Protein AF-A0A9W3B4Y7-F1 (afdb_monomer_lite)

Secondary structure (DSSP, 8-state):
-HHHHHHHHHHHHHHHHHHHHHHHHHHHHHHHHHHHHHHHHHHHHHHHHHHHHHHHHHHHHHHHTT--GGGG-TTTTTTT--HHHHHHHHHHHHHHHHHHHHHHHHHHHHHHHHHHHHHHHHHHHHHHHHHHHHHHHHHHHHHHHHHHTT------------------------S-GGG--SSTTS-SPPS----S-PPPPP--

Structu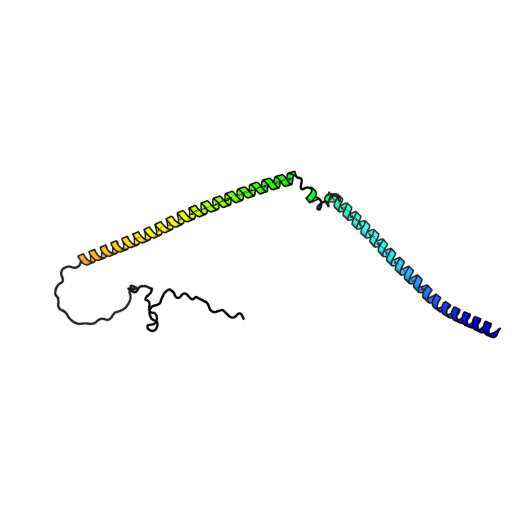re (mmCIF, N/CA/C/O backbone):
data_AF-A0A9W3B4Y7-F1
#
_entry.id   AF-A0A9W3B4Y7-F1
#
loop_
_atom_site.group_PDB
_atom_site.id
_atom_site.type_symbol
_atom_site.label_atom_id
_atom_site.label_alt_id
_atom_site.label_comp_id
_atom_site.label_asym_id
_atom_site.label_entity_id
_atom_site.label_seq_id
_atom_site.pdbx_PDB_ins_code
_atom_site.Cartn_x
_atom_site.Cartn_y
_atom_site.Cartn_z
_atom_site.occupancy
_atom_site.B_iso_or_equiv
_atom_site.auth_seq_id
_atom_site.auth_comp_id
_atom_site.auth_asym_id
_atom_site.auth_atom_id
_atom_site.pdbx_PDB_model_num
ATOM 1 N N . MET A 1 1 ? 63.779 -34.366 -68.026 1.00 65.31 1 MET A N 1
ATOM 2 C CA . MET A 1 1 ? 63.437 -32.922 -68.070 1.00 65.31 1 MET A CA 1
ATOM 3 C C . MET A 1 1 ? 62.082 -32.715 -68.739 1.00 65.31 1 MET A C 1
ATOM 5 O O . MET A 1 1 ? 61.210 -32.134 -68.114 1.00 65.31 1 MET A O 1
ATOM 9 N N . LEU A 1 2 ? 61.866 -33.265 -69.942 1.00 80.00 2 LEU A N 1
ATOM 10 C CA . LEU A 1 2 ? 60.556 -33.253 -70.611 1.00 80.00 2 LEU A CA 1
ATOM 11 C C . LEU A 1 2 ? 59.486 -34.064 -69.865 1.00 80.00 2 LEU A C 1
ATOM 13 O O . LEU A 1 2 ? 58.373 -33.580 -69.716 1.00 80.00 2 LEU A O 1
ATOM 17 N N . ASP A 1 3 ? 59.832 -35.236 -69.324 1.00 84.06 3 ASP A N 1
ATOM 18 C CA . ASP A 1 3 ? 58.855 -36.068 -68.602 1.00 84.06 3 ASP A CA 1
ATOM 19 C C . ASP A 1 3 ? 58.329 -35.381 -67.338 1.00 84.06 3 ASP A C 1
ATOM 21 O O . ASP A 1 3 ? 57.127 -35.381 -67.093 1.00 84.06 3 ASP A O 1
ATOM 25 N N . GLN A 1 4 ? 59.216 -34.710 -66.597 1.00 86.31 4 GLN A N 1
ATOM 26 C CA . GLN A 1 4 ? 58.863 -33.922 -65.415 1.00 86.31 4 GLN A CA 1
ATOM 27 C C . GLN A 1 4 ? 57.914 -32.771 -65.776 1.00 86.31 4 GLN A C 1
ATOM 29 O O . GLN A 1 4 ? 56.860 -32.628 -65.168 1.00 86.31 4 GLN A O 1
ATOM 34 N N . SER A 1 5 ? 58.234 -32.018 -66.833 1.00 87.25 5 SER A N 1
ATOM 35 C CA . SER A 1 5 ? 57.368 -30.945 -67.331 1.00 87.25 5 SER A CA 1
ATOM 36 C C . SER A 1 5 ? 56.019 -31.476 -67.832 1.00 87.25 5 SER A C 1
ATOM 38 O O . SER A 1 5 ? 54.984 -30.864 -67.590 1.00 87.25 5 SER A O 1
ATOM 40 N N . SER A 1 6 ? 55.999 -32.646 -68.476 1.00 89.19 6 SER A N 1
ATOM 41 C CA . SER A 1 6 ? 54.756 -33.273 -68.931 1.00 89.19 6 SER A CA 1
ATOM 42 C C . SER A 1 6 ? 53.880 -33.751 -67.769 1.00 89.19 6 SER A C 1
ATOM 44 O O . SER A 1 6 ? 52.658 -33.655 -67.848 1.00 89.19 6 SER A O 1
ATOM 46 N N . ALA A 1 7 ? 54.491 -34.234 -66.684 1.00 91.56 7 ALA A N 1
ATOM 47 C CA . ALA A 1 7 ? 53.786 -34.654 -65.481 1.00 91.56 7 ALA A CA 1
ATOM 48 C C . ALA A 1 7 ? 53.213 -33.449 -64.723 1.00 91.56 7 ALA A C 1
ATOM 50 O O . ALA A 1 7 ? 52.057 -33.485 -64.317 1.00 91.56 7 ALA A O 1
ATOM 51 N N . GLU A 1 8 ? 53.979 -32.362 -64.610 1.00 92.19 8 GLU A N 1
ATOM 52 C CA . GLU A 1 8 ? 53.521 -31.102 -64.011 1.00 92.19 8 GLU A CA 1
ATOM 53 C C . GLU A 1 8 ? 52.365 -30.485 -64.806 1.00 92.19 8 GLU A C 1
ATOM 55 O O . GLU A 1 8 ? 51.362 -30.079 -64.223 1.00 92.19 8 GLU A O 1
ATOM 60 N N . LEU A 1 9 ? 52.443 -30.483 -66.142 1.00 93.56 9 LEU A N 1
ATOM 61 C CA . LEU A 1 9 ? 51.344 -30.014 -66.990 1.00 93.56 9 LEU A CA 1
ATOM 62 C C . LEU A 1 9 ? 50.091 -30.882 -66.838 1.00 93.56 9 LEU A C 1
ATOM 64 O O . LEU A 1 9 ? 48.994 -30.339 -66.768 1.00 93.56 9 LEU A O 1
ATOM 68 N N . ARG A 1 10 ? 50.232 -32.210 -66.738 1.00 93.19 10 ARG A N 1
ATOM 69 C CA . ARG A 1 10 ? 49.095 -33.111 -66.477 1.00 93.19 10 ARG A CA 1
ATOM 70 C C . ARG A 1 10 ? 48.463 -32.859 -65.111 1.00 93.19 10 ARG A C 1
ATOM 72 O O . ARG A 1 10 ? 47.245 -32.793 -65.040 1.00 93.19 10 ARG A O 1
ATOM 79 N N . ALA A 1 11 ? 49.270 -32.667 -64.070 1.00 92.94 11 ALA A N 1
ATOM 80 C CA . ALA A 1 11 ? 48.770 -32.324 -62.740 1.00 92.94 11 ALA A CA 1
ATOM 81 C C . ALA A 1 11 ? 48.039 -30.971 -62.745 1.00 92.94 11 ALA A C 1
ATOM 83 O O . ALA A 1 11 ? 46.958 -30.847 -62.186 1.00 92.94 11 ALA A O 1
ATOM 84 N N . THR A 1 12 ? 48.582 -29.979 -63.458 1.00 93.19 12 THR A N 1
ATOM 85 C CA . THR A 1 12 ? 47.942 -28.662 -63.593 1.00 93.19 12 THR A CA 1
ATOM 86 C C . THR A 1 12 ? 46.609 -28.758 -64.338 1.00 93.19 12 THR A C 1
ATOM 88 O O . THR A 1 12 ? 45.650 -28.093 -63.965 1.00 93.19 12 THR A O 1
ATOM 91 N N . ILE A 1 13 ? 46.532 -29.589 -65.382 1.00 93.69 13 ILE A N 1
ATOM 92 C CA . ILE A 1 13 ? 45.281 -29.851 -66.105 1.00 93.69 13 ILE A CA 1
ATOM 93 C C . ILE A 1 13 ? 44.263 -30.522 -65.178 1.00 93.69 13 ILE A C 1
ATOM 95 O O . ILE A 1 13 ? 43.130 -30.063 -65.113 1.00 93.69 13 ILE A O 1
ATOM 99 N N . GLU A 1 14 ? 44.673 -31.537 -64.417 1.00 93.25 14 GLU A N 1
ATOM 100 C CA . GLU A 1 14 ? 43.795 -32.244 -63.478 1.00 93.25 14 GLU A CA 1
ATOM 101 C C . GLU A 1 14 ? 43.247 -31.312 -62.381 1.00 93.25 14 GLU A C 1
ATOM 103 O O . GLU A 1 14 ? 42.065 -31.372 -62.040 1.00 93.25 14 GLU A O 1
ATOM 108 N N . ASP A 1 15 ? 44.078 -30.418 -61.843 1.00 89.06 15 ASP A N 1
ATOM 109 C CA . ASP A 1 15 ? 43.640 -29.426 -60.858 1.00 89.06 15 ASP A CA 1
ATOM 110 C C . ASP A 1 15 ? 42.672 -28.406 -61.476 1.00 89.06 15 ASP A C 1
ATOM 112 O O . ASP A 1 15 ? 41.653 -28.070 -60.868 1.00 89.06 15 ASP A O 1
ATOM 116 N N . LEU A 1 16 ? 42.935 -27.943 -62.702 1.00 89.62 16 LEU A N 1
ATOM 117 C CA . LEU A 1 16 ? 42.032 -27.037 -63.418 1.00 89.62 16 LEU A CA 1
ATOM 118 C C . LEU A 1 16 ? 40.685 -27.692 -63.747 1.00 89.62 16 LEU A C 1
ATOM 120 O O . LEU A 1 16 ? 39.657 -27.028 -63.631 1.00 89.62 16 LEU A O 1
ATOM 124 N N . GLU A 1 17 ? 40.669 -28.974 -64.111 1.00 87.25 17 GLU A N 1
ATOM 125 C CA . GLU A 1 17 ? 39.441 -29.743 -64.347 1.00 87.25 17 GLU A CA 1
ATOM 126 C C . GLU A 1 17 ? 38.610 -29.873 -63.058 1.00 87.25 17 GLU A C 1
ATOM 128 O O . GLU A 1 17 ? 37.412 -29.592 -63.067 1.00 87.25 17 GLU A O 1
ATOM 133 N N . LYS A 1 18 ? 39.243 -30.165 -61.912 1.00 84.31 18 LYS A N 1
ATOM 134 C CA . LYS A 1 18 ? 38.557 -30.194 -60.603 1.00 84.31 18 LYS A CA 1
ATOM 135 C C . LYS A 1 18 ? 37.985 -28.830 -60.204 1.00 84.31 18 LYS A C 1
ATOM 137 O O . LYS A 1 18 ? 36.879 -28.745 -59.663 1.00 84.31 18 LYS A O 1
ATOM 142 N N . HIS A 1 19 ? 38.730 -27.753 -60.454 1.00 80.75 19 HIS A N 1
ATOM 143 C CA . HIS A 1 19 ? 38.253 -26.393 -60.200 1.00 80.75 19 HIS A CA 1
ATOM 144 C C . HIS A 1 19 ? 37.088 -26.015 -61.122 1.00 80.75 19 HIS A C 1
ATOM 146 O O . HIS A 1 19 ? 36.133 -25.393 -60.658 1.00 80.75 19 HIS A O 1
ATOM 152 N N . TYR A 1 20 ? 37.126 -26.423 -62.392 1.00 79.75 20 TYR A N 1
ATOM 153 C CA . TYR A 1 20 ? 36.046 -26.196 -63.351 1.00 79.75 20 TYR A CA 1
ATOM 154 C C . TYR A 1 20 ? 34.719 -26.812 -62.886 1.00 79.75 20 TYR A C 1
ATOM 156 O O . TYR A 1 20 ? 33.700 -26.121 -62.881 1.00 79.75 20 TYR A O 1
ATOM 164 N N . ASP A 1 21 ? 34.746 -28.048 -62.385 1.00 73.31 21 ASP A N 1
ATOM 165 C CA . ASP A 1 21 ? 33.554 -28.726 -61.853 1.00 73.31 21 ASP A CA 1
ATOM 166 C C . ASP A 1 21 ? 32.983 -28.042 -60.596 1.00 73.31 21 ASP A C 1
ATOM 168 O O . ASP A 1 21 ? 31.785 -28.113 -60.313 1.00 73.31 21 ASP A O 1
ATOM 172 N N . THR A 1 22 ? 33.829 -27.349 -59.829 1.00 71.06 22 THR A N 1
ATOM 173 C CA . THR A 1 22 ? 33.411 -26.641 -58.608 1.00 71.06 22 THR A CA 1
ATOM 174 C C . THR A 1 22 ? 32.811 -25.264 -58.917 1.00 71.06 22 THR A C 1
ATOM 176 O O . THR A 1 22 ? 31.867 -24.839 -58.249 1.00 71.06 22 THR A O 1
ATOM 179 N N . ILE A 1 23 ? 33.293 -24.589 -59.968 1.00 69.50 23 ILE A N 1
ATOM 180 C CA . ILE A 1 23 ? 32.822 -23.259 -60.391 1.00 69.50 23 ILE A CA 1
ATOM 181 C C . ILE A 1 23 ? 31.331 -23.266 -60.764 1.00 69.50 23 ILE A C 1
ATOM 183 O O . ILE A 1 23 ? 30.628 -22.302 -60.458 1.00 69.50 23 ILE A O 1
ATOM 187 N N . ASP A 1 24 ? 30.823 -24.340 -61.376 1.00 66.50 24 ASP A N 1
ATOM 188 C CA . ASP A 1 24 ? 29.399 -24.431 -61.739 1.00 66.50 24 ASP A CA 1
ATOM 189 C C . ASP A 1 24 ? 28.492 -24.482 -60.489 1.00 66.50 24 ASP A C 1
ATOM 191 O O . ASP A 1 24 ? 27.418 -23.879 -60.444 1.00 66.50 24 ASP A O 1
ATOM 195 N N . ASN A 1 25 ? 28.969 -25.107 -59.406 1.00 63.09 25 ASN A N 1
ATOM 196 C CA . ASN A 1 25 ? 28.262 -25.155 -58.123 1.00 63.09 25 ASN A CA 1
ATOM 197 C C . ASN A 1 25 ? 28.362 -23.836 -57.340 1.00 63.09 25 ASN A C 1
ATOM 199 O O . ASN A 1 25 ? 27.355 -23.358 -56.811 1.00 63.09 25 ASN A O 1
ATOM 203 N N . GLU A 1 26 ? 29.539 -23.207 -57.301 1.00 63.84 26 GLU A N 1
ATOM 204 C CA . GLU A 1 26 ? 29.723 -21.888 -56.675 1.00 63.84 26 GLU A CA 1
ATOM 205 C C . GLU A 1 26 ? 28.893 -20.811 -57.385 1.00 63.84 26 GLU A C 1
ATOM 207 O O . GLU A 1 26 ? 28.296 -19.952 -56.729 1.00 63.84 26 GLU A O 1
ATOM 212 N N . GLY A 1 27 ? 28.786 -20.912 -58.717 1.00 69.44 27 GLY A N 1
ATOM 213 C CA . GLY A 1 27 ? 27.952 -20.085 -59.587 1.00 69.44 27 GLY A CA 1
ATOM 214 C C . GLY A 1 27 ? 26.479 -20.030 -59.167 1.00 69.44 27 GLY A C 1
ATOM 215 O O . GLY A 1 27 ? 25.820 -18.992 -59.269 1.00 69.44 27 GLY A O 1
ATOM 216 N N . ASN A 1 28 ? 25.971 -21.142 -58.645 1.00 74.62 28 ASN A N 1
ATOM 217 C CA . ASN A 1 28 ? 24.602 -21.249 -58.162 1.00 74.62 28 ASN A CA 1
ATOM 218 C C . ASN A 1 28 ? 24.463 -20.746 -56.720 1.00 74.62 28 ASN A C 1
ATOM 220 O O . ASN A 1 28 ? 23.462 -20.114 -56.381 1.00 74.62 28 ASN A O 1
ATOM 224 N N . GLU A 1 29 ? 25.482 -20.938 -55.882 1.00 84.50 29 GLU A N 1
ATOM 225 C CA . GLU A 1 29 ? 25.434 -20.536 -54.478 1.00 84.50 29 GLU A CA 1
ATOM 226 C C . GLU A 1 29 ? 25.419 -19.010 -54.293 1.00 84.50 29 GLU A C 1
ATOM 228 O O . GLU A 1 29 ? 24.601 -18.492 -53.524 1.00 84.50 29 GLU A O 1
ATOM 233 N N . TRP A 1 30 ? 26.271 -18.256 -55.002 1.00 87.38 30 TRP A N 1
ATOM 234 C CA . TRP A 1 30 ? 26.262 -16.789 -54.887 1.00 87.38 30 TRP A CA 1
ATOM 235 C C . TRP A 1 30 ? 24.947 -16.194 -55.394 1.00 87.38 30 TRP A C 1
ATOM 237 O O . TRP A 1 30 ? 24.445 -15.231 -54.810 1.00 87.38 30 TRP A O 1
ATOM 247 N N . LYS A 1 31 ? 24.361 -16.798 -56.435 1.00 90.81 31 LYS A N 1
ATOM 248 C CA . LYS A 1 31 ? 23.075 -16.392 -56.996 1.00 90.81 31 LYS A CA 1
ATOM 249 C C . LYS A 1 31 ? 21.942 -16.634 -56.004 1.00 90.81 31 LYS A C 1
ATOM 251 O O . LYS A 1 31 ? 21.213 -15.696 -55.698 1.00 90.81 31 LYS A O 1
ATOM 256 N N . THR A 1 32 ? 21.852 -17.828 -55.414 1.00 91.88 32 THR A N 1
ATOM 257 C CA . THR A 1 32 ? 20.853 -18.125 -54.375 1.00 91.88 32 THR A CA 1
ATOM 258 C C . THR A 1 32 ? 21.011 -17.218 -53.153 1.00 91.88 32 THR A C 1
ATOM 260 O O . THR A 1 32 ? 20.016 -16.726 -52.614 1.00 91.88 32 THR A O 1
ATOM 263 N N . ARG A 1 33 ? 22.249 -16.934 -52.721 1.00 93.81 33 ARG A N 1
ATOM 264 C CA . ARG A 1 33 ? 22.511 -15.992 -51.619 1.00 93.81 33 ARG A CA 1
ATOM 265 C C . ARG A 1 33 ? 22.069 -14.573 -51.973 1.00 93.81 33 ARG A C 1
ATOM 267 O O . ARG A 1 33 ? 21.431 -13.919 -51.152 1.00 93.81 33 ARG A O 1
ATOM 274 N N . PHE A 1 34 ? 22.374 -14.108 -53.183 1.00 95.31 34 PHE A N 1
ATOM 275 C CA . PHE A 1 34 ? 21.960 -12.793 -53.667 1.00 95.31 34 PHE A CA 1
ATOM 276 C C . PHE A 1 34 ? 20.435 -12.672 -53.762 1.00 95.31 34 PHE A C 1
ATOM 278 O O . PHE A 1 34 ? 19.874 -11.677 -53.303 1.00 95.31 34 PHE A O 1
ATOM 285 N N . GLU A 1 35 ? 19.755 -13.684 -54.300 1.00 95.50 35 GLU A N 1
ATOM 286 C CA . GLU A 1 35 ? 18.293 -13.724 -54.408 1.00 95.50 35 GLU A CA 1
ATOM 287 C C . GLU A 1 35 ? 17.643 -13.698 -53.016 1.00 95.50 35 GLU A C 1
ATOM 289 O O . GLU A 1 35 ? 16.829 -12.818 -52.740 1.00 95.50 35 GLU A O 1
ATOM 294 N N . THR A 1 36 ? 18.103 -14.550 -52.093 1.00 96.44 36 THR A N 1
ATOM 295 C CA . THR A 1 36 ? 17.628 -14.579 -50.695 1.00 96.44 36 THR A CA 1
ATOM 296 C C . THR A 1 36 ? 17.847 -13.239 -49.987 1.00 96.44 36 THR A C 1
ATOM 298 O O . THR A 1 36 ? 16.952 -12.730 -49.308 1.00 96.44 36 THR A O 1
ATOM 301 N N . GLN A 1 37 ? 19.029 -12.634 -50.145 1.00 97.19 37 GLN A N 1
ATOM 302 C CA . GLN A 1 37 ? 19.332 -11.332 -49.547 1.00 97.19 37 GLN A CA 1
ATOM 303 C C . GLN A 1 37 ? 18.446 -10.231 -50.136 1.00 97.19 37 GLN A C 1
ATOM 305 O O . GLN A 1 37 ? 17.981 -9.354 -49.409 1.00 97.19 37 GLN A O 1
ATOM 310 N N . THR A 1 38 ? 18.191 -10.281 -51.443 1.00 97.81 38 THR A N 1
ATOM 311 C CA . THR A 1 38 ? 17.317 -9.329 -52.135 1.00 97.81 38 THR A CA 1
ATOM 312 C C . THR A 1 38 ? 15.882 -9.436 -51.627 1.00 97.81 38 THR A C 1
ATOM 314 O O . THR A 1 38 ? 15.271 -8.418 -51.302 1.00 97.81 38 THR A O 1
ATOM 317 N N . GLU A 1 39 ? 15.355 -10.650 -51.481 1.00 97.75 39 GLU A N 1
ATOM 318 C CA . GLU A 1 39 ? 14.026 -10.888 -50.913 1.00 97.75 39 GLU A CA 1
ATOM 319 C C . GLU A 1 39 ? 13.923 -10.403 -49.462 1.00 97.75 39 GLU A C 1
ATOM 321 O O . GLU A 1 39 ? 12.958 -9.725 -49.100 1.00 97.75 39 GLU A O 1
ATOM 326 N N . MET A 1 40 ? 14.935 -10.689 -48.637 1.00 97.56 40 MET A N 1
ATOM 327 C CA . MET A 1 40 ? 15.002 -10.200 -47.260 1.00 97.56 40 MET A CA 1
ATOM 328 C C . MET A 1 40 ? 15.009 -8.669 -47.212 1.00 97.56 40 MET A C 1
ATOM 330 O O . MET A 1 40 ? 14.255 -8.074 -46.442 1.00 97.56 40 MET A O 1
ATOM 334 N N . ASN A 1 41 ? 15.802 -8.021 -48.067 1.00 98.00 41 ASN A N 1
ATOM 335 C CA . ASN A 1 41 ? 15.847 -6.564 -48.162 1.00 98.00 41 ASN A CA 1
ATOM 336 C C . ASN A 1 41 ? 14.480 -5.987 -48.561 1.00 98.00 41 ASN A C 1
ATOM 338 O O . ASN A 1 41 ? 14.004 -5.062 -47.909 1.00 98.00 41 ASN A O 1
ATOM 342 N N . GLN A 1 42 ? 13.789 -6.579 -49.542 1.00 98.12 42 GLN A N 1
ATOM 343 C CA . GLN A 1 42 ? 12.433 -6.159 -49.923 1.00 98.12 42 GLN A CA 1
ATOM 344 C C . GLN A 1 42 ? 11.430 -6.299 -48.768 1.00 98.12 42 GLN A C 1
ATOM 346 O O . GLN A 1 42 ? 10.533 -5.468 -48.605 1.00 98.12 42 GLN A O 1
ATOM 351 N N . GLN A 1 43 ? 11.546 -7.351 -47.954 1.00 97.75 43 GLN A N 1
ATOM 352 C CA . GLN A 1 43 ? 10.707 -7.512 -46.766 1.00 97.75 43 GLN A CA 1
ATOM 353 C C . GLN A 1 43 ? 11.018 -6.450 -45.706 1.00 97.75 43 GLN A C 1
ATOM 355 O O . GLN A 1 43 ? 10.088 -5.889 -45.125 1.00 97.75 43 GLN A O 1
ATOM 360 N N . LEU A 1 44 ? 12.296 -6.144 -45.474 1.00 97.69 44 LEU A N 1
ATOM 361 C CA . LEU A 1 44 ? 12.722 -5.098 -44.544 1.00 97.69 44 LEU A CA 1
ATOM 362 C C . LEU A 1 44 ? 12.256 -3.711 -45.001 1.00 97.69 44 LEU A C 1
ATOM 364 O O . LEU A 1 44 ? 11.748 -2.949 -44.185 1.00 97.69 44 LEU A O 1
ATOM 368 N N . GLU A 1 45 ? 12.329 -3.402 -46.294 1.00 98.06 45 GLU A N 1
ATOM 369 C CA . GLU A 1 45 ? 11.802 -2.155 -46.862 1.00 98.06 45 GLU A CA 1
ATOM 370 C C . GLU A 1 45 ? 10.294 -2.012 -46.617 1.00 98.06 45 GLU A C 1
ATOM 372 O O . GLU A 1 45 ? 9.831 -0.968 -46.151 1.00 98.06 45 GLU A O 1
ATOM 377 N N . LYS A 1 46 ? 9.518 -3.084 -46.836 1.00 97.88 46 LYS A N 1
ATOM 378 C CA . LYS A 1 46 ? 8.080 -3.104 -46.514 1.00 97.88 46 LYS A CA 1
ATOM 379 C C . LYS A 1 46 ? 7.825 -2.889 -45.020 1.00 97.88 46 LYS A C 1
ATOM 381 O O . LYS A 1 46 ? 6.900 -2.162 -44.659 1.00 97.88 46 LYS A O 1
ATOM 386 N N . GLN A 1 47 ? 8.633 -3.498 -44.150 1.00 97.50 47 GLN A N 1
ATOM 387 C CA . GLN A 1 47 ? 8.523 -3.307 -42.701 1.00 97.50 47 GLN A CA 1
ATOM 388 C C . GLN A 1 47 ? 8.851 -1.869 -42.291 1.00 97.50 47 GLN A C 1
ATOM 390 O O . GLN A 1 47 ? 8.131 -1.302 -41.472 1.00 97.50 47 GLN A O 1
ATOM 395 N N . ILE A 1 48 ? 9.882 -1.259 -42.882 1.00 97.69 48 ILE A N 1
ATOM 396 C CA . ILE A 1 48 ? 10.238 0.144 -42.646 1.00 97.69 48 ILE A CA 1
ATOM 397 C C . ILE A 1 48 ? 9.065 1.051 -43.013 1.00 97.69 48 ILE A C 1
ATOM 399 O O . ILE A 1 48 ? 8.673 1.876 -42.191 1.00 97.69 48 ILE A O 1
ATOM 403 N N . LEU A 1 49 ? 8.465 0.866 -44.193 1.00 97.50 49 LEU A N 1
ATOM 404 C CA . LEU A 1 49 ? 7.315 1.665 -44.626 1.00 97.50 49 LEU A CA 1
ATOM 405 C C . LEU A 1 49 ? 6.120 1.508 -43.676 1.00 97.50 49 LEU A C 1
ATOM 407 O O . LEU A 1 49 ? 5.556 2.506 -43.235 1.00 97.50 49 LEU A O 1
ATOM 411 N N . MET A 1 50 ? 5.781 0.274 -43.289 1.00 97.56 50 MET A N 1
ATOM 412 C CA . MET A 1 50 ? 4.694 0.013 -42.339 1.00 97.56 50 MET A CA 1
ATOM 413 C C . MET A 1 50 ? 4.956 0.660 -40.971 1.00 97.56 50 MET A C 1
ATOM 415 O O . MET A 1 50 ? 4.049 1.212 -40.350 1.00 97.56 50 MET A O 1
ATOM 419 N N . LEU A 1 51 ? 6.188 0.579 -40.466 1.00 97.38 51 LEU A N 1
ATOM 420 C CA . LEU A 1 51 ? 6.552 1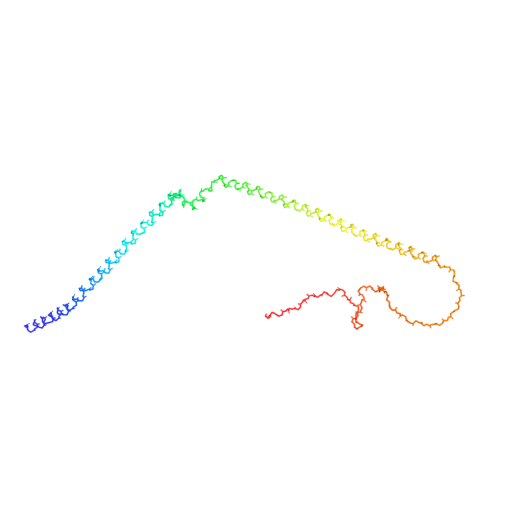.176 -39.183 1.00 97.38 51 LEU A CA 1
ATOM 421 C C . LEU A 1 51 ? 6.533 2.704 -39.250 1.00 97.38 51 LEU A C 1
ATOM 423 O O . LEU A 1 51 ? 6.049 3.339 -38.316 1.00 97.38 51 LEU A O 1
ATOM 427 N N . GLN A 1 52 ? 7.009 3.294 -40.347 1.00 96.56 52 GLN A N 1
ATOM 428 C CA . GLN A 1 52 ? 6.921 4.734 -40.582 1.00 96.56 52 GLN A CA 1
ATOM 429 C C . GLN A 1 52 ? 5.463 5.201 -40.616 1.00 96.56 52 GLN A C 1
ATOM 431 O O . GLN A 1 52 ? 5.131 6.181 -39.952 1.00 96.56 52 GLN A O 1
ATOM 436 N N . GLU A 1 53 ? 4.582 4.472 -41.305 1.00 96.31 53 GLU A N 1
ATOM 437 C CA . GLU A 1 53 ? 3.147 4.765 -41.337 1.00 96.31 53 GLU A CA 1
ATOM 438 C C . GLU A 1 53 ? 2.523 4.696 -39.938 1.00 96.31 53 GLU A C 1
ATOM 440 O O . GLU A 1 53 ? 1.881 5.654 -39.514 1.00 96.31 53 GLU A O 1
ATOM 445 N N . LYS A 1 54 ? 2.796 3.634 -39.169 1.00 95.19 54 LYS A N 1
ATOM 446 C CA . LYS A 1 54 ? 2.313 3.497 -37.782 1.00 95.19 54 LYS A CA 1
ATOM 447 C C . LYS A 1 54 ? 2.812 4.614 -36.868 1.00 95.19 54 LYS A C 1
ATOM 449 O O . LYS A 1 54 ? 2.076 5.074 -35.998 1.00 95.19 54 LYS A O 1
ATOM 454 N N . VAL A 1 55 ? 4.060 5.050 -37.037 1.00 94.31 55 VAL A N 1
ATOM 455 C CA . VAL A 1 55 ? 4.618 6.174 -36.273 1.00 94.31 55 VAL A CA 1
ATOM 456 C C . VAL A 1 55 ? 3.907 7.476 -36.633 1.00 94.31 55 VAL A C 1
ATOM 458 O O . VAL A 1 55 ? 3.559 8.243 -35.736 1.00 94.31 55 VAL A O 1
ATOM 461 N N . GLU A 1 56 ? 3.666 7.735 -37.917 1.00 93.00 56 GLU A N 1
ATOM 462 C CA . GLU A 1 56 ? 2.941 8.931 -38.352 1.00 93.00 56 GLU A CA 1
ATOM 463 C C . GLU A 1 56 ? 1.467 8.903 -37.930 1.00 93.00 56 GLU A C 1
ATOM 465 O O . GLU A 1 56 ? 0.940 9.921 -37.483 1.00 93.00 56 GLU A O 1
ATOM 470 N N . GLU A 1 57 ? 0.815 7.744 -37.976 1.00 93.12 57 GLU A N 1
ATOM 471 C CA . GLU A 1 57 ? -0.537 7.547 -37.457 1.00 93.12 57 GLU A CA 1
ATOM 472 C C . GLU A 1 57 ? -0.593 7.795 -35.944 1.00 93.12 57 GLU A C 1
ATOM 474 O O . GLU A 1 57 ? -1.418 8.576 -35.477 1.00 93.12 57 GLU A O 1
ATOM 479 N N . ALA A 1 58 ? 0.343 7.239 -35.170 1.00 86.81 58 ALA A N 1
ATOM 480 C CA . ALA A 1 58 ? 0.433 7.493 -33.734 1.00 86.81 58 ALA A CA 1
ATOM 481 C C . ALA A 1 58 ? 0.660 8.983 -33.420 1.00 86.81 58 ALA A C 1
ATOM 483 O O . ALA A 1 58 ? 0.039 9.520 -32.501 1.00 86.81 58 ALA A O 1
ATOM 484 N N . LYS A 1 59 ? 1.503 9.681 -34.197 1.00 84.69 59 LYS A N 1
ATOM 485 C CA . LYS A 1 59 ? 1.701 11.135 -34.067 1.00 84.69 59 LYS A CA 1
ATOM 486 C C . LYS A 1 59 ? 0.427 11.920 -34.380 1.00 84.69 59 LYS A C 1
ATOM 488 O O . LYS A 1 59 ? 0.125 12.872 -33.659 1.00 84.69 59 LYS A O 1
ATOM 493 N N . ARG A 1 60 ? -0.314 11.545 -35.431 1.00 85.06 60 ARG A N 1
ATOM 494 C CA . ARG A 1 60 ? -1.608 12.159 -35.776 1.00 85.06 60 ARG A CA 1
ATOM 495 C C . ARG A 1 60 ? -2.628 11.934 -34.665 1.00 85.06 60 ARG A C 1
ATOM 497 O O . ARG A 1 60 ? -3.184 12.914 -34.188 1.00 85.06 60 ARG A O 1
ATOM 504 N N . ASN A 1 61 ? -2.765 10.704 -34.176 1.00 80.25 61 ASN A N 1
ATOM 505 C CA . ASN A 1 61 ? -3.667 10.353 -33.076 1.00 80.25 61 ASN A CA 1
ATOM 506 C C . ASN A 1 61 ? -3.343 11.136 -31.795 1.00 80.25 61 ASN A C 1
ATOM 508 O O . ASN A 1 61 ? -4.244 11.625 -31.118 1.00 80.25 61 ASN A O 1
ATOM 512 N N . LEU A 1 62 ? -2.056 11.304 -31.472 1.00 72.12 62 LEU A N 1
ATOM 513 C CA . LEU A 1 62 ? -1.623 12.092 -30.318 1.00 72.12 62 LEU A CA 1
ATOM 514 C C . LEU A 1 62 ? -1.996 13.577 -30.494 1.00 72.12 62 LEU A C 1
ATOM 516 O O . LEU A 1 62 ? -2.590 14.175 -29.598 1.00 72.12 62 LEU A O 1
ATOM 520 N N . LYS A 1 63 ? -1.739 14.140 -31.684 1.00 74.12 63 LYS A N 1
ATOM 521 C CA . LYS A 1 63 ? -2.094 15.520 -32.044 1.00 74.12 63 LYS A CA 1
ATOM 522 C C . LYS A 1 63 ? -3.611 15.763 -32.035 1.00 74.12 63 LYS A C 1
ATOM 524 O O . LYS A 1 63 ? -4.040 16.804 -31.546 1.00 74.12 63 LYS A O 1
ATOM 529 N N . GLU A 1 64 ? -4.410 14.831 -32.555 1.00 71.56 64 GLU A N 1
ATOM 530 C CA . GLU A 1 64 ? -5.881 14.890 -32.553 1.00 71.56 64 GLU A CA 1
ATOM 531 C C . GLU A 1 64 ? -6.461 14.783 -31.141 1.00 71.56 64 GLU A C 1
ATOM 533 O O . GLU A 1 64 ? -7.400 15.499 -30.804 1.00 71.56 64 GLU A O 1
ATOM 538 N N . ALA A 1 65 ? -5.847 13.974 -30.274 1.00 68.81 65 ALA A N 1
ATOM 539 C CA . ALA A 1 65 ? -6.198 13.888 -28.858 1.00 68.81 65 ALA A CA 1
ATOM 540 C C . ALA A 1 65 ? -5.789 15.135 -28.043 1.00 68.81 65 ALA A C 1
ATOM 542 O O . ALA A 1 65 ? -5.955 15.144 -26.822 1.00 68.81 65 ALA A O 1
ATOM 543 N N . GLY A 1 66 ? -5.223 16.164 -28.687 1.00 62.50 66 GLY A N 1
ATOM 544 C CA . GLY A 1 66 ? -4.730 17.374 -28.031 1.00 62.50 66 GLY A CA 1
ATOM 545 C C . GLY A 1 66 ? -3.514 17.135 -27.138 1.00 62.50 66 GLY A C 1
ATOM 546 O O . GLY A 1 66 ? -3.162 18.019 -26.362 1.00 62.50 66 GLY A O 1
ATOM 547 N N . LYS A 1 67 ? -2.879 15.959 -27.240 1.00 58.22 67 LYS A N 1
ATOM 548 C CA . LYS A 1 67 ? -1.700 15.600 -26.460 1.00 58.22 67 LYS A CA 1
ATOM 549 C C . LYS A 1 67 ? -0.453 15.871 -27.300 1.00 58.22 67 LYS A C 1
ATOM 551 O O . LYS A 1 67 ? -0.315 15.426 -28.434 1.00 58.22 67 LYS A O 1
ATOM 556 N N . SER A 1 68 ? 0.476 16.654 -26.789 1.00 55.16 68 SER A N 1
ATOM 557 C CA . SER A 1 68 ? 1.809 16.796 -27.369 1.00 55.16 68 SER A CA 1
ATOM 558 C C . SER A 1 68 ? 2.702 15.661 -26.850 1.00 55.16 68 SER A C 1
ATOM 560 O O . SER A 1 68 ? 2.486 15.192 -25.736 1.00 55.16 68 SER A O 1
ATOM 562 N N . PRO A 1 69 ? 3.784 15.250 -27.541 1.00 55.94 69 PRO A N 1
ATOM 563 C CA . PRO A 1 69 ? 4.856 14.465 -26.911 1.00 55.94 69 PRO A CA 1
ATOM 564 C C . PRO A 1 69 ? 5.409 15.106 -25.622 1.00 55.94 69 PRO A C 1
ATOM 566 O O . PRO A 1 69 ? 6.043 14.435 -24.813 1.00 55.94 69 PRO A O 1
ATOM 569 N N . ARG A 1 70 ? 5.143 16.404 -25.414 1.00 53.97 70 ARG A N 1
ATOM 570 C CA . ARG A 1 70 ? 5.399 17.148 -24.176 1.00 53.97 70 ARG A CA 1
ATOM 571 C C . ARG A 1 70 ? 4.506 16.730 -22.995 1.00 53.97 70 ARG A C 1
ATOM 573 O O . ARG A 1 70 ? 4.920 16.940 -21.863 1.00 53.97 70 ARG A O 1
ATOM 580 N N . ASP A 1 71 ? 3.359 16.106 -23.250 1.00 55.62 71 ASP A N 1
ATOM 581 C CA . ASP A 1 71 ? 2.403 15.635 -22.235 1.00 55.62 71 ASP A CA 1
ATOM 582 C C . ASP A 1 71 ? 2.732 14.223 -21.723 1.00 55.62 71 ASP A C 1
ATOM 584 O O . ASP A 1 71 ? 2.168 13.771 -20.734 1.00 55.62 71 ASP A O 1
ATOM 588 N N . ASN A 1 72 ? 3.719 13.542 -22.325 1.00 53.47 72 ASN A N 1
ATOM 589 C CA . ASN A 1 72 ? 4.336 12.326 -21.772 1.00 53.47 72 ASN A CA 1
ATOM 590 C C . ASN A 1 72 ? 5.392 12.633 -20.689 1.00 53.47 72 ASN A C 1
ATOM 592 O O . ASN A 1 72 ? 6.193 11.776 -20.320 1.00 53.47 72 ASN A O 1
ATOM 596 N N . ARG A 1 73 ? 5.371 13.850 -20.138 1.00 52.75 73 ARG A N 1
ATOM 597 C CA . ARG A 1 73 ? 6.079 14.259 -18.920 1.00 52.75 73 ARG A CA 1
ATOM 598 C C . ARG A 1 73 ? 5.414 13.738 -17.640 1.00 52.75 73 ARG A C 1
ATOM 600 O O . ARG A 1 73 ? 5.608 14.307 -16.581 1.00 52.75 73 ARG A O 1
ATOM 607 N N . ALA A 1 74 ? 4.709 12.612 -17.685 1.00 52.31 74 ALA A N 1
ATOM 608 C CA . ALA A 1 74 ? 4.211 11.959 -16.472 1.00 52.31 74 ALA A CA 1
ATOM 609 C C . ALA A 1 74 ? 5.348 11.453 -15.543 1.00 52.31 74 ALA A C 1
ATOM 611 O O . ALA A 1 74 ? 5.095 11.074 -14.407 1.00 52.31 74 ALA A O 1
ATOM 612 N N . PHE A 1 75 ? 6.614 11.475 -15.991 1.00 48.84 75 PHE A N 1
ATOM 613 C CA . PHE A 1 75 ? 7.797 11.319 -15.124 1.00 48.84 75 PHE A CA 1
ATOM 614 C C . PHE A 1 75 ? 8.368 12.652 -14.592 1.00 48.84 75 PHE A C 1
ATOM 616 O O . PHE A 1 75 ? 9.240 12.635 -13.730 1.00 48.84 75 PHE A O 1
ATOM 623 N N . ASP A 1 76 ? 7.869 13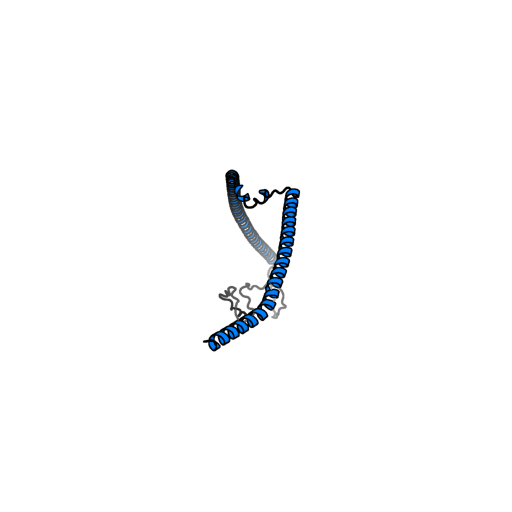.788 -15.082 1.00 50.91 76 ASP A N 1
ATOM 624 C CA . ASP A 1 76 ? 8.149 15.156 -14.614 1.00 50.91 76 ASP A CA 1
ATOM 625 C C . ASP A 1 76 ? 7.034 15.664 -13.671 1.00 50.91 76 ASP A C 1
ATOM 627 O O . ASP A 1 76 ? 7.138 16.756 -13.131 1.00 50.91 76 ASP A O 1
ATOM 631 N N . ASP A 1 77 ? 5.990 14.870 -13.396 1.00 51.19 77 ASP A N 1
ATOM 632 C CA . ASP A 1 77 ? 4.953 15.196 -12.395 1.00 51.19 77 ASP A CA 1
ATOM 633 C C . ASP A 1 77 ? 5.497 15.202 -10.947 1.00 51.19 77 ASP A C 1
ATOM 635 O O . ASP A 1 77 ? 4.815 15.637 -10.021 1.00 51.19 77 ASP A O 1
ATOM 639 N N . LEU A 1 78 ? 6.752 14.780 -10.727 1.00 53.75 78 LEU A N 1
ATOM 640 C CA . LEU A 1 78 ? 7.493 15.073 -9.490 1.00 53.75 78 LEU A CA 1
ATOM 641 C C . LEU A 1 78 ? 8.287 16.390 -9.535 1.00 53.75 78 LEU A C 1
ATOM 643 O O . LEU A 1 78 ? 8.727 16.854 -8.483 1.00 53.75 78 LEU A O 1
ATOM 647 N N . ALA A 1 79 ? 8.460 17.021 -10.698 1.00 54.28 79 ALA A N 1
ATOM 648 C CA . ALA A 1 79 ? 9.021 18.370 -10.789 1.00 54.28 79 ALA A CA 1
ATOM 649 C C . ALA A 1 79 ? 8.012 19.450 -10.356 1.00 54.28 79 ALA A C 1
ATOM 651 O O . ALA A 1 79 ? 8.417 20.557 -10.003 1.00 54.28 79 ALA A O 1
ATOM 652 N N . ASP A 1 80 ? 6.723 19.099 -10.281 1.00 56.50 80 ASP A N 1
ATOM 653 C CA . ASP A 1 80 ? 5.643 19.952 -9.770 1.00 56.50 80 ASP A CA 1
ATOM 654 C C . ASP A 1 80 ? 5.453 19.877 -8.243 1.00 56.50 80 ASP A C 1
ATOM 656 O O . ASP A 1 80 ? 4.557 20.520 -7.683 1.00 56.50 80 ASP A O 1
ATOM 660 N N . ALA A 1 81 ? 6.355 19.200 -7.520 1.00 61.59 81 ALA A N 1
ATOM 661 C CA . ALA A 1 81 ? 6.524 19.398 -6.081 1.00 61.59 81 ALA A CA 1
ATOM 662 C C . ALA A 1 81 ? 7.137 20.786 -5.803 1.00 61.59 81 ALA A C 1
ATOM 664 O O . ALA A 1 81 ? 8.245 20.929 -5.283 1.00 61.59 81 ALA A O 1
ATOM 665 N N . SER A 1 82 ? 6.401 21.842 -6.157 1.00 77.88 82 SER A N 1
ATOM 666 C CA . SER A 1 82 ? 6.745 23.215 -5.824 1.00 77.88 82 SER A CA 1
ATOM 667 C C . SER A 1 82 ? 6.951 23.319 -4.310 1.00 77.88 82 SER A C 1
ATOM 669 O O . SER A 1 82 ? 6.140 22.784 -3.544 1.00 77.88 82 SER A O 1
ATOM 671 N N . PRO A 1 83 ? 7.962 24.067 -3.829 1.00 83.38 83 PRO A N 1
ATOM 672 C CA . PRO A 1 83 ? 8.133 24.341 -2.402 1.00 83.38 83 PRO A CA 1
ATOM 673 C C . PRO A 1 83 ? 6.862 24.883 -1.728 1.00 83.38 83 PRO A C 1
ATOM 675 O O . PRO A 1 83 ? 6.697 24.769 -0.514 1.00 83.38 83 PRO A O 1
ATOM 678 N N . HIS A 1 84 ? 5.954 25.484 -2.504 1.00 87.12 84 HIS A N 1
ATOM 679 C CA . HIS A 1 84 ? 4.639 25.892 -2.028 1.00 87.12 84 HIS A CA 1
ATOM 680 C C . HIS A 1 84 ? 3.708 24.702 -1.742 1.00 87.12 84 HIS A C 1
ATOM 682 O O . HIS A 1 84 ? 3.106 24.666 -0.672 1.00 87.12 84 HIS A O 1
ATOM 688 N N . MET A 1 85 ? 3.636 23.723 -2.650 1.00 88.75 85 MET A N 1
ATOM 689 C CA . MET A 1 85 ? 2.834 22.506 -2.488 1.00 88.75 85 MET A CA 1
ATOM 690 C C . MET A 1 85 ? 3.282 21.720 -1.254 1.00 88.75 85 MET A C 1
ATOM 692 O O . MET A 1 85 ? 2.459 21.372 -0.412 1.00 88.75 85 MET A O 1
ATOM 696 N N . VAL A 1 86 ? 4.596 21.541 -1.085 1.00 90.25 86 VAL A N 1
ATOM 697 C CA . VAL A 1 86 ? 5.173 20.869 0.091 1.00 90.25 86 VAL A CA 1
ATOM 698 C C . VAL A 1 86 ? 4.763 21.582 1.383 1.00 90.25 86 VAL A C 1
ATOM 700 O O . VAL A 1 86 ? 4.250 20.947 2.299 1.00 90.25 86 VAL A O 1
ATOM 703 N N . LYS A 1 87 ? 4.878 22.916 1.439 1.00 94.44 87 LYS A N 1
ATOM 704 C CA . LYS A 1 87 ? 4.446 23.704 2.608 1.00 94.44 87 LYS A CA 1
ATOM 705 C C . LYS A 1 87 ? 2.947 23.593 2.883 1.00 94.44 87 LYS A C 1
ATOM 707 O O . LYS A 1 87 ? 2.533 23.656 4.038 1.00 94.44 87 LYS A O 1
ATOM 712 N N . THR A 1 88 ? 2.112 23.512 1.852 1.00 94.12 88 THR A N 1
ATOM 713 C CA . THR A 1 88 ? 0.661 23.347 2.020 1.00 94.12 88 THR A CA 1
ATOM 714 C C . THR A 1 88 ? 0.341 21.969 2.587 1.00 94.12 88 THR A C 1
ATOM 716 O O . THR A 1 88 ? -0.313 21.895 3.624 1.00 94.12 88 THR A O 1
ATOM 719 N N . LEU A 1 89 ? 0.918 20.910 2.017 1.00 95.62 89 LEU A N 1
ATOM 720 C CA . LEU A 1 89 ? 0.777 19.544 2.524 1.00 95.62 89 LEU A CA 1
ATOM 721 C C . LEU A 1 89 ? 1.305 19.401 3.959 1.00 95.62 89 LEU A C 1
ATOM 723 O O . LEU A 1 89 ? 0.695 18.722 4.778 1.00 95.62 89 LEU A O 1
ATOM 727 N N . GLU A 1 90 ? 2.395 20.081 4.319 1.00 96.25 90 GLU A N 1
ATOM 728 C CA . GLU A 1 90 ? 2.899 20.102 5.697 1.00 96.25 90 GLU A CA 1
ATOM 729 C C . GLU A 1 90 ? 1.920 20.762 6.676 1.00 96.25 90 GLU A C 1
ATOM 731 O O . GLU A 1 90 ? 1.743 20.269 7.794 1.00 96.25 90 GLU A O 1
ATOM 736 N N . ARG A 1 91 ? 1.264 21.858 6.271 1.00 97.44 91 ARG A N 1
ATOM 737 C CA . ARG A 1 91 ? 0.229 22.515 7.085 1.00 97.44 91 ARG A CA 1
ATOM 738 C C . ARG A 1 91 ? -1.002 21.636 7.238 1.00 97.44 91 ARG A C 1
ATOM 740 O O . ARG A 1 91 ? -1.500 21.512 8.354 1.00 97.44 91 ARG A O 1
ATOM 747 N N . GLU A 1 92 ? -1.464 21.019 6.156 1.00 97.69 92 GLU A N 1
ATOM 748 C CA . GLU A 1 92 ? -2.595 20.088 6.182 1.00 97.69 92 GLU A CA 1
ATOM 749 C C . GLU A 1 92 ? -2.284 18.880 7.061 1.00 97.69 92 GLU A C 1
ATOM 751 O O . GLU A 1 92 ? -3.062 18.558 7.956 1.00 97.69 92 GLU A O 1
ATOM 756 N N . ARG A 1 93 ? -1.097 18.285 6.908 1.00 97.94 93 ARG A N 1
ATOM 757 C CA . ARG A 1 93 ? -0.617 17.201 7.769 1.00 97.94 93 ARG A CA 1
ATOM 758 C C . ARG A 1 93 ? -0.633 17.610 9.237 1.00 97.94 93 ARG A C 1
ATOM 760 O O . ARG A 1 93 ? -1.123 16.850 10.066 1.00 97.94 93 ARG A O 1
ATOM 767 N N . ASN A 1 94 ? -0.114 18.790 9.575 1.00 98.44 94 ASN A N 1
ATOM 768 C CA . ASN A 1 94 ? -0.112 19.277 10.957 1.00 98.44 94 ASN A CA 1
ATOM 769 C C . ASN A 1 94 ? -1.532 19.548 11.476 1.00 98.44 94 ASN A C 1
ATOM 771 O O . ASN A 1 94 ? -1.830 19.243 12.627 1.00 98.44 94 ASN A O 1
ATOM 775 N N . SER A 1 95 ? -2.416 20.085 10.634 1.00 98.38 95 SER A N 1
ATOM 776 C CA . SER A 1 95 ? -3.819 20.318 10.982 1.00 98.38 95 SER A CA 1
ATOM 777 C C . SER A 1 95 ? -4.549 19.006 11.271 1.00 98.38 95 SER A C 1
ATOM 779 O O . SER A 1 95 ? -5.158 18.872 12.331 1.00 98.38 95 SER A O 1
ATOM 781 N N . LEU A 1 96 ? -4.416 18.015 10.387 1.00 98.56 96 LEU A N 1
ATOM 782 C CA . LEU A 1 96 ? -5.004 16.686 10.555 1.00 98.56 96 LEU A CA 1
ATOM 783 C C . LEU A 1 96 ? -4.436 15.965 11.776 1.00 98.56 96 LEU A C 1
ATOM 785 O O . LEU A 1 96 ? -5.183 15.337 12.518 1.00 98.56 96 LEU A O 1
ATOM 789 N N . PHE A 1 97 ? -3.133 16.090 12.025 1.00 98.50 97 PHE A N 1
ATOM 790 C CA . PHE A 1 97 ? -2.503 15.507 13.205 1.00 98.50 97 PHE A CA 1
ATOM 791 C C . PHE A 1 97 ? -3.056 16.103 14.507 1.00 98.50 97 PHE A C 1
ATOM 793 O O . PHE A 1 97 ? -3.360 15.368 15.445 1.00 98.50 97 PHE A O 1
ATOM 800 N N . ASN A 1 98 ? -3.253 17.423 14.558 1.00 98.38 98 ASN A N 1
ATOM 801 C CA . ASN A 1 98 ? -3.863 18.074 15.716 1.00 98.38 98 ASN A CA 1
ATOM 802 C C . ASN A 1 98 ? -5.329 17.656 15.893 1.00 98.38 98 ASN A C 1
ATOM 804 O O . ASN A 1 98 ? -5.740 17.336 17.003 1.00 98.38 98 ASN A O 1
ATOM 808 N N . GLN A 1 99 ? -6.101 17.583 14.804 1.00 98.56 99 GLN A N 1
ATOM 809 C CA . GLN A 1 99 ? -7.484 17.096 14.855 1.00 98.56 99 GLN A CA 1
ATOM 810 C C . GLN A 1 99 ? -7.563 15.652 15.357 1.00 98.56 99 GLN A C 1
ATOM 812 O O . GLN A 1 99 ? -8.418 15.336 16.181 1.00 98.56 99 GLN A O 1
ATOM 817 N N . LEU A 1 100 ? -6.658 14.782 14.899 1.00 98.56 100 LEU A N 1
ATOM 818 C CA . LEU A 1 100 ? -6.561 13.410 15.386 1.00 98.56 100 LEU A CA 1
ATOM 819 C C . LEU A 1 100 ? -6.313 13.395 16.897 1.00 98.56 100 LEU A C 1
ATOM 821 O O . LEU A 1 100 ? -7.010 12.691 17.622 1.00 98.56 100 LEU A O 1
ATOM 825 N N . ARG A 1 101 ? -5.382 14.222 17.382 1.00 98.56 101 ARG A N 1
ATOM 826 C CA . ARG A 1 101 ? -5.060 14.310 18.808 1.00 98.56 101 ARG A CA 1
ATOM 827 C C . ARG A 1 101 ? -6.237 14.798 19.655 1.00 98.56 101 ARG A C 1
ATOM 829 O O . ARG A 1 101 ? -6.474 14.267 20.740 1.00 98.56 101 ARG A O 1
ATOM 836 N N . ASP A 1 102 ? -6.991 15.769 19.152 1.00 98.50 102 ASP A N 1
ATOM 837 C CA . ASP A 1 102 ? -8.194 16.278 19.814 1.00 98.50 102 ASP A CA 1
ATOM 838 C C . ASP A 1 102 ? -9.297 15.213 19.871 1.00 98.50 102 ASP A C 1
ATOM 840 O O . ASP A 1 102 ? -9.963 15.058 20.898 1.00 98.50 102 ASP A O 1
ATOM 844 N N . LEU A 1 103 ? -9.484 14.451 18.789 1.00 98.50 103 LEU A N 1
ATOM 845 C CA . LEU A 1 103 ? -10.439 13.343 18.750 1.00 98.50 103 LEU A CA 1
ATOM 846 C C . LEU A 1 103 ? -10.041 12.218 19.708 1.00 98.50 103 LEU A C 1
ATOM 848 O O . LEU A 1 103 ? -10.895 11.737 20.450 1.00 98.50 103 LEU A O 1
ATOM 852 N N . GLU A 1 104 ? -8.761 11.843 19.751 1.00 98.62 104 GLU A N 1
ATOM 853 C CA . GLU A 1 104 ? -8.234 10.886 20.730 1.00 98.62 104 GLU A CA 1
ATOM 854 C C . GLU A 1 104 ? -8.521 11.342 22.165 1.00 98.62 104 GLU A C 1
ATOM 856 O O . GLU A 1 104 ? -8.999 10.558 22.987 1.00 98.62 104 GLU A O 1
ATOM 861 N N . TRP A 1 105 ? -8.272 12.619 22.472 1.00 98.62 105 TRP A N 1
ATOM 862 C CA . TRP A 1 105 ? -8.536 13.169 23.800 1.00 98.62 105 TRP A CA 1
ATOM 863 C C . TRP A 1 105 ? -10.029 13.155 24.143 1.00 98.62 105 TRP 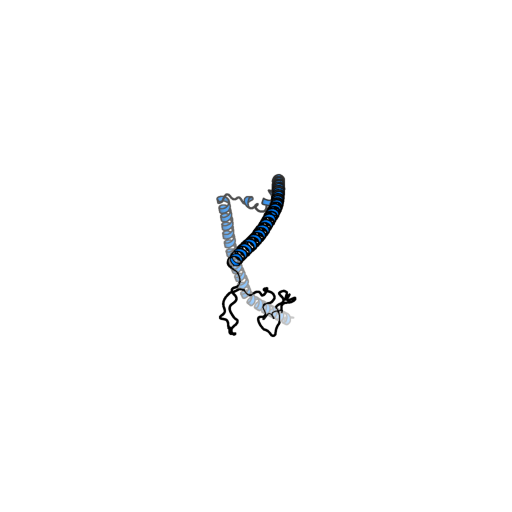A C 1
ATOM 865 O O . TRP A 1 105 ? -10.406 12.757 25.246 1.00 98.62 105 TRP A O 1
ATOM 875 N N . ARG A 1 106 ? -10.901 13.537 23.203 1.00 98.62 106 ARG A N 1
ATOM 876 C CA . ARG A 1 106 ? -12.358 13.488 23.398 1.00 98.62 106 ARG A CA 1
ATOM 877 C C . ARG A 1 106 ? -12.853 12.066 23.638 1.00 98.62 106 ARG A C 1
ATOM 879 O O . ARG A 1 106 ? -13.682 11.872 24.523 1.00 98.62 106 ARG A O 1
ATOM 886 N N . LEU A 1 107 ? -12.326 11.092 22.899 1.00 98.56 107 LEU A N 1
ATOM 887 C CA . LEU A 1 107 ? -12.663 9.680 23.069 1.00 98.56 107 LEU A CA 1
ATOM 888 C C . LEU A 1 107 ? -12.254 9.172 24.461 1.00 98.56 107 LEU A C 1
ATOM 890 O O . LEU A 1 107 ? -13.021 8.462 25.109 1.00 98.56 107 LEU A O 1
ATOM 894 N N . ASP A 1 108 ? -11.081 9.572 24.958 1.00 98.56 108 ASP A N 1
ATOM 895 C CA . ASP A 1 108 ? -10.638 9.253 26.321 1.00 98.56 108 ASP A CA 1
ATOM 896 C C . ASP A 1 108 ? -11.567 9.861 27.387 1.00 98.56 108 ASP A C 1
ATOM 898 O O . ASP A 1 108 ? -11.944 9.187 28.349 1.00 98.56 108 ASP A O 1
ATOM 902 N N . GLN A 1 109 ? -12.001 11.112 27.204 1.00 98.50 109 GLN A N 1
ATOM 903 C CA . GLN A 1 109 ? -12.967 11.740 28.112 1.00 98.50 109 GLN A CA 1
ATOM 904 C C . GLN A 1 109 ? -14.335 11.050 28.077 1.00 98.50 109 GLN A C 1
ATOM 906 O O . GLN A 1 109 ? -14.924 10.806 29.132 1.00 98.50 109 GLN A O 1
ATOM 911 N N . GLU A 1 110 ? -14.832 10.703 26.890 1.00 98.25 110 GLU A N 1
ATOM 912 C CA . GLU A 1 110 ? -16.096 9.983 26.727 1.00 98.25 110 GLU A CA 1
ATOM 913 C C . GLU A 1 110 ? -16.032 8.589 27.360 1.00 98.25 110 GLU A C 1
ATOM 915 O O . GLU A 1 110 ? -16.945 8.203 28.088 1.00 98.25 110 GLU A O 1
ATOM 920 N N . SER A 1 111 ? -14.916 7.877 27.190 1.00 98.56 111 SER A N 1
ATOM 921 C CA . SER A 1 111 ? -14.662 6.591 27.844 1.00 98.56 111 SER A CA 1
ATOM 922 C C . SER A 1 111 ? -14.706 6.711 29.373 1.00 98.56 111 SER A C 1
ATOM 924 O O . SER A 1 111 ? -15.403 5.947 30.047 1.00 98.56 111 SER A O 1
ATOM 926 N N . LYS A 1 112 ? -14.046 7.726 29.945 1.00 98.62 112 LYS A N 1
ATOM 927 C CA . LYS A 1 112 ? -14.089 8.001 31.393 1.00 98.62 112 LYS A CA 1
ATOM 928 C C . LYS A 1 112 ? -15.503 8.314 31.881 1.00 98.62 112 LYS A C 1
ATOM 930 O O . LYS A 1 112 ? -15.929 7.771 32.903 1.00 98.62 112 LYS A O 1
ATOM 935 N N . ALA A 1 113 ? -16.235 9.161 31.159 1.00 98.50 113 ALA A N 1
ATOM 936 C CA . ALA A 1 113 ? -17.617 9.502 31.487 1.00 98.50 113 ALA A CA 1
ATOM 937 C C . ALA A 1 113 ? -18.533 8.270 31.421 1.00 98.50 113 ALA A C 1
ATOM 939 O O . ALA A 1 113 ? -19.329 8.045 32.334 1.00 98.50 113 ALA A O 1
ATOM 940 N N . TYR A 1 114 ? -18.368 7.435 30.392 1.00 98.62 114 TYR A N 1
ATOM 941 C CA . TYR A 1 114 ? -19.089 6.177 30.238 1.00 98.62 114 TYR A CA 1
ATOM 942 C C . TYR A 1 114 ? -18.815 5.221 31.399 1.00 98.62 114 TYR A C 1
ATOM 944 O O . TYR A 1 114 ? -19.755 4.686 31.985 1.00 98.62 114 TYR A O 1
ATOM 952 N N . HIS A 1 115 ? -17.547 5.018 31.767 1.00 98.69 115 HIS A N 1
ATOM 953 C CA . HIS A 1 115 ? -17.190 4.146 32.884 1.00 98.69 115 HIS A CA 1
ATOM 954 C C . HIS A 1 115 ? -17.807 4.630 34.195 1.00 98.69 115 HIS A C 1
ATOM 956 O O . HIS A 1 115 ? -18.437 3.831 34.888 1.00 98.69 115 HIS A O 1
ATOM 962 N N . LYS A 1 116 ? -17.731 5.936 34.476 1.00 98.56 116 LYS A N 1
ATOM 963 C CA . LYS A 1 116 ? -18.372 6.538 35.650 1.00 98.56 116 LYS A CA 1
ATOM 964 C C . LYS A 1 116 ? -19.883 6.281 35.669 1.00 98.56 116 LYS A C 1
ATOM 966 O O . LYS A 1 116 ? -20.396 5.738 36.643 1.00 98.56 116 LYS A O 1
ATOM 971 N N . ALA A 1 117 ? -20.584 6.601 34.581 1.00 98.31 117 ALA A N 1
ATOM 972 C CA . ALA A 1 117 ? -22.031 6.403 34.486 1.00 98.31 117 ALA A CA 1
ATOM 973 C C . ALA A 1 117 ? -22.427 4.917 34.574 1.00 98.31 117 ALA A C 1
ATOM 975 O O . ALA A 1 117 ? -23.441 4.557 35.173 1.00 98.31 117 ALA A O 1
ATOM 976 N N . ASN A 1 118 ? -21.625 4.022 33.995 1.00 98.44 118 ASN A N 1
ATOM 977 C CA . ASN A 1 118 ? -21.870 2.586 34.059 1.00 98.44 118 ASN A CA 1
ATOM 978 C C . ASN A 1 118 ? -21.654 2.025 35.471 1.00 98.44 118 ASN A C 1
ATOM 980 O O . ASN A 1 118 ? -22.392 1.127 35.878 1.00 98.44 118 ASN A O 1
ATOM 984 N N . ASP A 1 119 ? -20.679 2.537 36.217 1.00 98.56 119 ASP A N 1
ATOM 985 C CA . ASP A 1 119 ? -20.459 2.134 37.604 1.00 98.56 119 ASP A CA 1
ATOM 986 C C . ASP A 1 119 ? -21.558 2.675 38.531 1.00 98.56 119 ASP A C 1
ATOM 988 O O . ASP A 1 119 ? -22.073 1.915 39.351 1.00 98.56 119 ASP A O 1
ATOM 992 N N . GLU A 1 120 ? -22.039 3.904 38.317 1.00 98.38 120 GLU A N 1
ATOM 993 C CA . GLU A 1 120 ? -23.245 4.431 38.980 1.00 98.38 120 GLU A CA 1
ATOM 994 C C . GLU A 1 120 ? -24.480 3.567 38.671 1.00 98.38 120 GLU A C 1
ATOM 996 O O . GLU A 1 120 ? -25.220 3.166 39.569 1.00 98.38 120 GLU A O 1
ATOM 1001 N N . ARG A 1 121 ? -24.677 3.173 37.407 1.00 98.56 121 ARG A N 1
ATOM 1002 C CA . ARG A 1 121 ? -25.762 2.261 37.015 1.00 98.56 121 ARG A CA 1
ATOM 1003 C C . ARG A 1 121 ? -25.659 0.910 37.728 1.00 98.56 121 ARG A C 1
ATOM 1005 O O . ARG A 1 121 ? -26.676 0.390 38.187 1.00 98.56 121 ARG A O 1
ATOM 1012 N N . LYS A 1 122 ? -24.463 0.314 37.811 1.00 98.56 122 LYS A N 1
ATOM 1013 C CA . LYS A 1 122 ? -24.249 -0.941 38.558 1.00 98.56 122 LYS A CA 1
ATOM 1014 C C . LYS A 1 122 ? -24.578 -0.757 40.038 1.00 98.56 122 LYS A C 1
ATOM 1016 O O . LYS A 1 122 ? -25.237 -1.625 40.605 1.00 98.56 122 LYS A O 1
ATOM 1021 N N . GLN A 1 123 ? -24.170 0.363 40.630 1.00 98.38 123 GLN A N 1
ATOM 1022 C CA . GLN A 1 123 ? -24.474 0.699 42.016 1.00 98.38 123 GLN A CA 1
ATOM 1023 C C . GLN A 1 123 ? -25.989 0.766 42.253 1.00 98.38 123 GLN A C 1
ATOM 1025 O O . GLN A 1 123 ? -26.498 0.073 43.132 1.00 98.38 123 GLN A O 1
ATOM 1030 N N . TYR A 1 124 ? -26.738 1.474 41.403 1.00 98.44 124 TYR A N 1
ATOM 1031 C CA . TYR A 1 124 ? -28.201 1.512 41.504 1.00 98.44 124 TYR A CA 1
ATOM 1032 C C . TYR A 1 124 ? -28.847 0.134 41.340 1.00 98.44 124 TYR A C 1
ATOM 1034 O O . TYR A 1 124 ? -29.813 -0.184 42.028 1.00 98.44 124 TYR A O 1
ATOM 1042 N N . VAL A 1 125 ? -28.317 -0.724 40.462 1.00 98.44 125 VAL A N 1
ATOM 1043 C CA . VAL A 1 125 ? -28.808 -2.105 40.327 1.00 98.44 125 VAL A CA 1
ATOM 1044 C C . VAL A 1 125 ? -28.614 -2.892 41.626 1.00 98.44 125 VAL A C 1
ATOM 1046 O O . VAL A 1 125 ? -29.524 -3.618 42.035 1.00 98.44 125 VAL A O 1
ATOM 1049 N N . LEU A 1 126 ? -27.463 -2.746 42.289 1.00 98.06 126 LEU A N 1
ATOM 1050 C CA . LEU A 1 126 ? -27.208 -3.383 43.583 1.00 98.06 126 LEU A CA 1
ATOM 1051 C C . LEU A 1 126 ? -28.173 -2.874 44.657 1.00 98.06 126 LEU A C 1
ATOM 1053 O O . LEU A 1 126 ? -28.774 -3.686 45.361 1.00 98.06 126 LEU A O 1
ATOM 1057 N N . GLU A 1 127 ? -28.384 -1.562 44.738 1.00 98.06 127 GLU A N 1
ATOM 1058 C CA . GLU A 1 127 ? -29.319 -0.947 45.686 1.00 98.06 127 GLU A CA 1
ATOM 1059 C C . GLU A 1 127 ? -30.757 -1.417 45.455 1.00 98.06 127 GLU A C 1
ATOM 1061 O O . GLU A 1 127 ? -31.420 -1.858 46.393 1.00 98.06 127 GLU A O 1
ATOM 1066 N N . ILE A 1 128 ? -31.218 -1.436 44.200 1.00 98.00 128 ILE A N 1
ATOM 1067 C CA . ILE A 1 128 ? -32.542 -1.952 43.833 1.00 98.00 128 ILE A CA 1
ATOM 1068 C C . ILE A 1 128 ? -32.694 -3.410 44.274 1.00 98.00 128 ILE A C 1
ATOM 1070 O O . ILE A 1 128 ? -33.734 -3.783 44.818 1.00 98.00 128 ILE A O 1
ATOM 1074 N N . ASN A 1 129 ? -31.683 -4.249 44.044 1.00 97.56 129 ASN A N 1
ATOM 1075 C CA . ASN A 1 129 ? -31.729 -5.654 44.441 1.00 97.56 129 ASN A CA 1
ATOM 1076 C C . ASN A 1 129 ? -31.747 -5.814 45.968 1.00 97.56 129 ASN A C 1
ATOM 1078 O O . ASN A 1 129 ? -32.531 -6.614 46.481 1.00 97.56 129 ASN A O 1
ATOM 1082 N N . ALA A 1 130 ? -30.965 -5.013 46.696 1.00 97.38 130 ALA A N 1
ATOM 1083 C CA . ALA A 1 130 ? -30.983 -4.989 48.155 1.00 97.38 130 ALA A CA 1
ATOM 1084 C C . ALA A 1 130 ? -32.359 -4.558 48.693 1.00 97.38 130 ALA A C 1
ATOM 1086 O O . ALA A 1 130 ? -32.945 -5.256 49.518 1.00 97.38 130 ALA A O 1
ATOM 1087 N N . THR A 1 131 ? -32.937 -3.470 48.172 1.00 96.94 131 THR A N 1
ATOM 1088 C CA . THR A 1 131 ? -34.280 -3.012 48.562 1.00 96.94 131 THR A CA 1
ATOM 1089 C C . THR A 1 131 ? -35.353 -4.049 48.225 1.00 96.94 131 THR A C 1
ATOM 1091 O O . THR A 1 131 ? -36.237 -4.299 49.045 1.00 96.94 131 THR A O 1
ATOM 1094 N N . LYS A 1 132 ? -35.276 -4.702 47.056 1.00 96.44 132 LYS A N 1
ATOM 1095 C CA . LYS A 1 132 ? -36.182 -5.803 46.685 1.00 96.44 132 LYS A CA 1
ATOM 1096 C C . LYS A 1 132 ? -36.108 -6.957 47.684 1.00 96.44 132 LYS A C 1
ATOM 1098 O O . LYS A 1 132 ? -37.160 -7.465 48.069 1.00 96.44 132 LYS A O 1
ATOM 1103 N N . SER A 1 133 ? -34.905 -7.333 48.124 1.00 95.00 133 SER A N 1
ATOM 1104 C CA . SER A 1 133 ? -34.715 -8.358 49.157 1.00 95.00 133 SER A CA 1
ATOM 1105 C C . SER A 1 133 ? -35.386 -7.948 50.467 1.00 95.00 133 SER A C 1
ATOM 1107 O O . SER A 1 133 ? -36.234 -8.678 50.974 1.00 95.00 133 SER A O 1
ATOM 1109 N N . THR A 1 134 ? -35.114 -6.732 50.953 1.00 95.62 134 THR A N 1
ATOM 1110 C CA . THR A 1 134 ? -35.720 -6.200 52.184 1.00 95.62 134 THR A CA 1
ATOM 1111 C C . THR A 1 134 ? -37.250 -6.169 52.111 1.00 95.62 134 THR A C 1
ATOM 1113 O O . THR A 1 134 ? -37.929 -6.544 53.067 1.00 95.62 134 THR A O 1
ATOM 1116 N N . ILE A 1 135 ? -37.825 -5.765 50.972 1.00 94.88 135 ILE A N 1
ATOM 1117 C CA . ILE A 1 135 ? -39.281 -5.795 50.753 1.00 94.88 135 ILE A CA 1
ATOM 1118 C C . ILE A 1 135 ? -39.808 -7.237 50.775 1.00 94.88 135 ILE A C 1
ATOM 1120 O O . ILE A 1 135 ? -40.877 -7.486 51.337 1.00 94.88 135 ILE A O 1
ATOM 1124 N N . GLY A 1 136 ? -39.086 -8.184 50.172 1.00 93.81 136 GLY A N 1
ATOM 1125 C CA . GLY A 1 136 ? -39.416 -9.609 50.208 1.00 93.81 136 GLY A CA 1
ATOM 1126 C C . GLY A 1 136 ? -39.480 -10.152 51.636 1.00 93.81 136 GLY A C 1
ATOM 1127 O O . GLY A 1 136 ? -40.468 -10.794 52.004 1.00 93.81 136 GLY A O 1
ATOM 1128 N N . ASP A 1 137 ? -38.488 -9.815 52.459 1.00 93.75 137 ASP A N 1
ATOM 1129 C CA . ASP A 1 137 ? -38.422 -10.211 53.868 1.00 93.75 137 ASP A CA 1
ATOM 1130 C C . ASP A 1 137 ? -39.557 -9.595 54.688 1.00 93.75 137 ASP A C 1
ATOM 1132 O O . ASP A 1 137 ? -40.217 -10.294 55.461 1.00 93.75 137 ASP A O 1
ATOM 1136 N N . LEU A 1 138 ? -39.839 -8.302 54.493 1.00 92.56 138 LEU A N 1
ATOM 1137 C CA . LEU A 1 138 ? -40.952 -7.616 55.155 1.00 92.56 138 LEU A CA 1
ATOM 1138 C C . LEU A 1 138 ? -42.302 -8.238 54.781 1.00 92.56 138 LEU A C 1
ATOM 1140 O O . LEU A 1 138 ? -43.109 -8.520 55.667 1.00 92.56 138 LEU A O 1
ATOM 1144 N N . ARG A 1 139 ? -42.535 -8.526 53.494 1.00 91.69 139 ARG A N 1
ATOM 1145 C CA . ARG A 1 139 ? -43.758 -9.209 53.035 1.00 91.69 139 ARG A CA 1
ATOM 1146 C C . ARG A 1 139 ? -43.885 -10.610 53.631 1.00 91.69 139 ARG A C 1
ATOM 1148 O O . ARG A 1 139 ? -44.989 -11.020 53.984 1.00 91.69 139 ARG A O 1
ATOM 1155 N N . SER A 1 140 ? -42.783 -11.347 53.757 1.00 88.75 140 SER A N 1
ATOM 1156 C CA . SER A 1 140 ? -42.776 -12.678 54.375 1.00 88.75 140 SER A CA 1
ATOM 1157 C C . SER A 1 140 ? -43.077 -12.620 55.872 1.00 88.75 140 SER A C 1
ATOM 1159 O O . SER A 1 140 ? -43.943 -13.361 56.334 1.00 88.75 140 SER A O 1
ATOM 1161 N N . LYS A 1 141 ? -42.463 -11.687 56.612 1.00 90.25 141 LYS A N 1
ATOM 1162 C CA . LYS A 1 141 ? -42.772 -11.447 58.032 1.00 90.25 141 LYS A CA 1
ATOM 1163 C C . LYS A 1 141 ? -44.229 -11.030 58.235 1.00 90.25 141 LYS A C 1
ATOM 1165 O O . LYS A 1 141 ? -44.888 -11.549 59.129 1.00 90.25 141 LYS A O 1
ATOM 1170 N N . GLN A 1 142 ? -44.758 -10.151 57.382 1.00 86.62 142 GLN A N 1
ATOM 1171 C CA . GLN A 1 142 ? -46.162 -9.739 57.435 1.00 86.62 142 GLN A CA 1
ATOM 1172 C C . GLN A 1 142 ? -47.114 -10.926 57.225 1.00 86.62 142 GLN A C 1
ATOM 1174 O O . GLN A 1 142 ? -48.062 -11.084 57.990 1.00 86.62 142 GLN A O 1
ATOM 1179 N N . ARG A 1 143 ? -46.841 -11.802 56.245 1.00 85.00 143 ARG A N 1
ATOM 1180 C CA . ARG A 1 143 ? -47.612 -13.044 56.052 1.00 85.00 143 ARG A CA 1
ATOM 1181 C C . ARG A 1 143 ? -47.545 -13.961 57.273 1.00 85.00 143 ARG A C 1
ATOM 1183 O O . ARG A 1 143 ? -48.571 -14.492 57.682 1.00 85.00 143 ARG A O 1
ATOM 1190 N N . GLN A 1 144 ? -46.361 -14.129 57.862 1.00 81.62 144 GLN A N 1
ATOM 1191 C CA . GLN A 1 144 ? -46.172 -14.982 59.037 1.00 81.62 144 GLN A CA 1
ATOM 1192 C C . GLN A 1 144 ? -46.925 -14.453 60.265 1.00 81.62 144 GLN A C 1
ATOM 1194 O O . GLN A 1 144 ? -47.541 -15.237 60.979 1.00 81.62 144 GLN A O 1
ATOM 1199 N N . LEU A 1 145 ? -46.945 -13.133 60.477 1.00 79.75 145 LEU A N 1
ATOM 1200 C CA . LEU A 1 145 ? -47.732 -12.502 61.541 1.00 79.75 145 LEU A CA 1
ATOM 1201 C C . LEU A 1 145 ? -49.241 -12.694 61.331 1.00 79.75 145 LEU A C 1
ATOM 1203 O O . LEU A 1 145 ? -49.939 -13.029 62.282 1.00 79.75 145 LEU A O 1
ATOM 1207 N N . MET A 1 146 ? -49.744 -12.558 60.098 1.00 76.56 146 MET A N 1
ATOM 1208 C CA . MET A 1 146 ? -51.164 -12.811 59.802 1.00 76.56 146 MET A CA 1
ATOM 1209 C C . MET A 1 146 ? -51.567 -14.278 60.017 1.00 76.56 146 MET A C 1
ATOM 1211 O O . MET A 1 146 ? -52.681 -14.533 60.466 1.00 76.56 146 MET A O 1
ATOM 1215 N N . LEU A 1 147 ? -50.671 -15.232 59.730 1.00 74.12 147 LEU A N 1
ATOM 1216 C CA . LEU A 1 147 ? -50.876 -16.655 60.030 1.00 74.12 147 LEU A CA 1
ATOM 1217 C C . LEU A 1 147 ? -50.856 -16.921 61.544 1.00 74.12 147 LEU A C 1
ATOM 1219 O O . LEU A 1 147 ? -51.735 -17.610 62.050 1.00 74.12 147 LEU A O 1
ATOM 1223 N N . ALA A 1 148 ? -49.916 -16.320 62.279 1.00 69.88 148 ALA A N 1
ATOM 1224 C CA . ALA A 1 148 ? -49.813 -16.467 63.732 1.00 69.88 148 ALA A CA 1
ATOM 1225 C C . ALA A 1 148 ? -51.005 -15.845 64.487 1.00 69.88 148 ALA A C 1
ATOM 1227 O O . ALA A 1 148 ? -51.405 -16.349 65.530 1.00 69.88 148 ALA A O 1
ATOM 1228 N N . SER A 1 149 ? -51.614 -14.777 63.959 1.00 60.47 149 SER A N 1
ATOM 1229 C CA . SER A 1 149 ? -52.824 -14.169 64.535 1.00 60.47 149 SER A CA 1
ATOM 1230 C C . SER A 1 149 ? -54.121 -14.948 64.260 1.00 60.47 149 SER A C 1
ATOM 1232 O O . SER A 1 149 ? -55.156 -14.583 64.812 1.00 60.47 149 SER A O 1
ATOM 1234 N N . GLN A 1 150 ? -54.090 -16.004 63.435 1.00 56.75 150 GLN A N 1
ATOM 1235 C CA . GLN A 1 150 ? -55.215 -16.937 63.266 1.00 56.75 150 GLN A CA 1
ATOM 1236 C C . GLN A 1 150 ? -55.131 -18.176 64.176 1.00 56.75 150 GLN A C 1
ATOM 1238 O O . GLN A 1 150 ? -56.098 -18.937 64.239 1.00 56.75 150 GLN A O 1
ATOM 1243 N N . GLU A 1 151 ? -54.043 -18.372 64.929 1.00 45.56 151 GLU A N 1
ATOM 1244 C CA . GLU A 1 151 ? -53.964 -19.452 65.918 1.00 45.56 151 GLU A CA 1
ATOM 1245 C C . GLU A 1 151 ? -54.567 -19.007 67.261 1.00 45.56 151 GLU A C 1
ATOM 1247 O O . GLU A 1 151 ? -53.923 -18.387 68.106 1.00 45.56 151 GLU A O 1
ATOM 1252 N N . GLY A 1 152 ? -55.853 -19.318 67.454 1.00 52.53 152 GLY A N 1
ATOM 1253 C CA . GLY A 1 152 ? -56.482 -19.356 68.779 1.00 52.53 152 GLY A CA 1
ATOM 1254 C C . GLY A 1 152 ? -55.899 -20.480 69.659 1.00 52.53 152 GLY A C 1
ATOM 1255 O O . GLY A 1 152 ? -55.179 -21.344 69.160 1.00 52.53 152 GLY A O 1
ATOM 1256 N N . PRO A 1 153 ? -56.200 -20.500 70.972 1.00 43.69 153 PRO A N 1
ATOM 1257 C CA . PRO A 1 153 ? -55.508 -21.344 71.947 1.00 43.69 153 PRO A CA 1
ATOM 1258 C C . PRO A 1 153 ? -55.637 -22.839 71.610 1.00 43.69 153 PRO A C 1
ATOM 1260 O O . PRO A 1 153 ? -56.676 -23.260 71.088 1.00 43.69 153 PRO A O 1
ATOM 1263 N N . PRO A 1 154 ? -54.629 -23.670 71.942 1.00 41.84 154 PRO A N 1
ATOM 1264 C CA . PRO A 1 154 ? -54.650 -25.083 71.600 1.00 41.84 154 PRO A CA 1
ATOM 1265 C C . PRO A 1 154 ? -55.790 -25.776 72.354 1.00 41.84 154 PRO A C 1
ATOM 1267 O O . PRO A 1 154 ? -55.779 -25.886 73.581 1.00 41.84 154 PRO A O 1
ATOM 1270 N N . LYS A 1 155 ? -56.789 -26.270 71.614 1.00 46.41 155 LYS A N 1
ATOM 1271 C CA . LYS A 1 155 ? -57.752 -27.241 72.138 1.00 46.41 155 LYS A CA 1
ATOM 1272 C C . LYS A 1 155 ? -57.030 -28.573 72.324 1.00 46.41 155 LYS A C 1
ATOM 1274 O O . LYS A 1 155 ? -56.608 -29.200 71.356 1.00 46.41 155 LYS A O 1
ATOM 1279 N N . ILE A 1 156 ? -56.928 -29.012 73.574 1.00 42.47 156 ILE A N 1
ATOM 1280 C CA . ILE A 1 156 ? -56.503 -30.364 73.938 1.00 42.47 156 ILE A CA 1
ATOM 1281 C C . ILE A 1 156 ? -57.515 -31.347 73.340 1.00 42.47 156 ILE A C 1
ATOM 1283 O O . ILE A 1 156 ? -58.661 -31.399 73.779 1.00 42.47 156 ILE A O 1
ATOM 1287 N N . THR A 1 157 ? -57.097 -32.134 72.352 1.00 44.47 157 THR A N 1
ATOM 1288 C CA . THR A 1 157 ? -57.776 -33.375 71.950 1.00 44.47 157 THR A CA 1
ATOM 1289 C C . THR A 1 157 ? -56.722 -34.454 71.663 1.00 44.47 157 THR A C 1
ATOM 1291 O O . THR A 1 157 ? -55.572 -34.116 71.375 1.00 44.47 157 THR A O 1
ATOM 1294 N N . PRO A 1 158 ? -57.042 -35.744 71.874 1.00 39.47 158 PRO A N 1
ATOM 1295 C CA . PRO A 1 158 ? -56.050 -36.745 72.237 1.00 39.47 158 PRO A CA 1
ATOM 1296 C C . PRO A 1 158 ? -55.289 -37.336 71.046 1.00 39.47 158 PRO A C 1
ATOM 1298 O O . PRO A 1 158 ? -55.818 -37.533 69.956 1.00 39.47 158 PRO A O 1
ATOM 1301 N N . ARG A 1 159 ? -54.030 -37.677 71.334 1.00 45.06 159 ARG A N 1
ATOM 1302 C CA . ARG A 1 159 ? -53.069 -38.425 70.517 1.00 45.06 159 ARG A CA 1
ATOM 1303 C C . ARG A 1 159 ? -53.659 -39.743 69.996 1.00 45.06 159 ARG A C 1
ATOM 1305 O O . ARG A 1 159 ? -53.957 -40.620 70.803 1.00 45.06 159 ARG A O 1
ATOM 1312 N N . VAL A 1 160 ? -53.693 -39.927 68.673 1.00 36.22 160 VAL A N 1
ATOM 1313 C CA . VAL A 1 160 ? -53.790 -41.247 68.024 1.00 36.22 160 VAL A CA 1
ATOM 1314 C C . VAL A 1 160 ? -52.896 -41.287 66.778 1.00 36.22 160 VAL A C 1
ATOM 1316 O O . VAL A 1 160 ? -53.081 -40.500 65.859 1.00 36.22 160 VAL A O 1
ATOM 1319 N N . GLY A 1 161 ? -51.924 -42.204 66.819 1.00 37.03 161 GLY A N 1
ATOM 1320 C CA . GLY A 1 161 ? -51.430 -43.058 65.728 1.00 37.03 161 GLY A CA 1
ATOM 1321 C C . GLY A 1 161 ? -51.033 -42.454 64.379 1.00 37.03 161 GLY A C 1
ATOM 1322 O O . GLY A 1 161 ? -51.881 -42.136 63.557 1.00 37.03 161 GLY A O 1
ATOM 1323 N N . ASP A 1 162 ? -49.719 -42.436 64.155 1.00 40.22 162 ASP A N 1
ATOM 1324 C CA . ASP A 1 162 ? -48.985 -42.724 62.914 1.00 40.22 162 ASP A CA 1
ATOM 1325 C C . ASP A 1 162 ? -49.790 -43.086 61.648 1.00 40.22 162 ASP A C 1
ATOM 1327 O O . ASP A 1 162 ? -50.547 -44.055 61.629 1.00 40.22 162 ASP A O 1
ATOM 1331 N N . ASN A 1 163 ? -49.511 -42.378 60.544 1.00 37.06 163 ASN A N 1
ATOM 1332 C CA . ASN A 1 163 ? 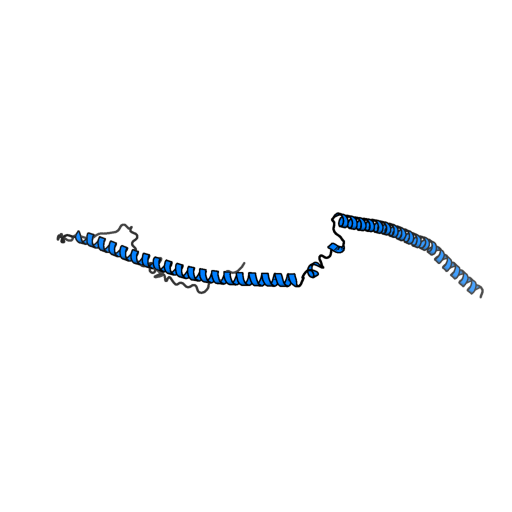-48.875 -42.930 59.332 1.00 37.06 163 ASN A CA 1
ATOM 1333 C C . ASN A 1 163 ? -48.942 -41.918 58.172 1.00 37.06 163 ASN A C 1
ATOM 1335 O O . ASN A 1 163 ? -50.010 -41.565 57.682 1.00 37.06 163 ASN A O 1
ATOM 1339 N N . ASN A 1 164 ? -47.774 -41.482 57.699 1.00 40.66 164 ASN A N 1
ATOM 1340 C CA . ASN A 1 164 ? -47.585 -40.797 56.415 1.00 40.66 164 ASN A CA 1
ATOM 1341 C C . ASN A 1 164 ? -46.939 -41.808 55.442 1.00 40.66 164 ASN A C 1
ATOM 1343 O O . ASN A 1 164 ? -46.162 -42.645 55.908 1.00 40.66 164 ASN A O 1
ATOM 1347 N N . PRO A 1 165 ? -47.163 -41.730 54.114 1.00 46.34 165 PRO A N 1
ATOM 1348 C CA . PRO A 1 165 ? -46.193 -40.964 53.328 1.00 46.34 165 PRO A CA 1
ATOM 1349 C C . PRO A 1 165 ? -46.769 -40.202 52.115 1.00 46.34 165 PRO A C 1
ATOM 1351 O O . PRO A 1 165 ? -47.375 -40.766 51.213 1.00 46.34 165 PRO A O 1
ATOM 1354 N N . LYS A 1 166 ? -46.431 -38.908 52.067 1.00 42.44 166 LYS A N 1
ATOM 1355 C CA . LYS A 1 166 ? -45.822 -38.158 50.949 1.00 42.44 166 LYS A CA 1
ATOM 1356 C C . LYS A 1 166 ? -46.253 -38.543 49.523 1.00 42.44 166 LYS A C 1
ATOM 1358 O O . LYS A 1 166 ? -45.708 -39.474 48.936 1.00 42.44 166 LYS A O 1
ATOM 1363 N N . THR A 1 167 ? -46.978 -37.630 48.873 1.00 36.31 167 THR A N 1
ATOM 1364 C CA . THR A 1 167 ? -46.810 -37.369 47.435 1.00 36.31 167 THR A CA 1
ATOM 1365 C C . THR A 1 167 ? -46.163 -36.006 47.221 1.00 36.31 167 THR A C 1
ATOM 1367 O O . THR A 1 167 ? -46.672 -34.966 47.630 1.00 36.31 167 THR A O 1
ATOM 1370 N N . TYR A 1 168 ? -44.995 -36.068 46.592 1.00 42.97 168 TYR A N 1
ATOM 1371 C CA . TYR A 1 168 ? -44.176 -34.985 46.074 1.00 42.97 168 TYR A CA 1
ATOM 1372 C C . TYR A 1 168 ? -44.970 -33.980 45.232 1.00 42.97 168 TYR A C 1
ATOM 1374 O O . TYR A 1 168 ? -45.656 -34.385 44.296 1.00 42.97 168 TYR A O 1
ATOM 1382 N N . ARG A 1 169 ? -44.744 -32.686 45.479 1.00 48.84 169 ARG A N 1
ATOM 1383 C CA . ARG A 1 169 ? -44.245 -31.695 44.503 1.00 48.84 169 ARG A CA 1
ATOM 1384 C C . ARG A 1 169 ? -44.418 -30.295 45.084 1.00 48.84 169 ARG A C 1
ATOM 1386 O O . ARG A 1 169 ? -45.483 -29.709 44.969 1.00 48.84 169 ARG A O 1
ATOM 1393 N N . ASP A 1 170 ? -43.346 -29.750 45.644 1.00 37.66 170 ASP A N 1
ATOM 1394 C CA . ASP A 1 170 ? -43.120 -28.311 45.558 1.00 37.66 170 ASP A CA 1
ATOM 1395 C C . ASP A 1 170 ? -41.612 -28.046 45.542 1.00 37.66 170 ASP A C 1
ATOM 1397 O O . ASP A 1 170 ? -40.844 -28.702 46.249 1.00 37.66 170 ASP A O 1
ATOM 1401 N N . GLY A 1 171 ? -41.181 -27.154 44.655 1.00 48.91 171 GLY A N 1
ATOM 1402 C CA . GLY A 1 171 ? -39.795 -26.920 44.242 1.00 48.91 171 GLY A CA 1
ATOM 1403 C C . GLY A 1 171 ? -38.950 -26.154 45.263 1.00 48.91 171 GLY A C 1
ATOM 1404 O O . GLY A 1 171 ? -38.144 -25.313 44.880 1.00 48.91 171 GLY A O 1
ATOM 1405 N N . GLY A 1 172 ? -39.130 -26.433 46.553 1.00 48.09 172 GLY A N 1
ATOM 1406 C CA . GLY A 1 172 ? -38.470 -25.763 47.675 1.00 48.09 172 GLY A CA 1
ATOM 1407 C C . GLY A 1 172 ? -37.326 -26.579 48.273 1.00 48.09 172 GLY A C 1
ATOM 1408 O O . GLY A 1 172 ? -37.334 -26.888 49.463 1.00 48.09 172 GLY A O 1
ATOM 1409 N N . GLY A 1 173 ? -36.350 -26.982 47.459 1.00 47.97 173 GLY A N 1
ATOM 1410 C CA . GLY A 1 173 ? -35.154 -27.649 47.972 1.00 47.97 173 GLY A CA 1
ATOM 1411 C C . GLY A 1 173 ? -34.321 -26.689 48.824 1.00 47.97 173 GLY A C 1
ATOM 1412 O O . GLY A 1 173 ? -33.614 -25.852 48.278 1.00 47.97 173 GLY A O 1
ATOM 1413 N N . ASN A 1 174 ? -34.366 -26.848 50.149 1.00 53.44 174 ASN A N 1
ATOM 1414 C CA . ASN A 1 174 ? -33.551 -26.150 51.161 1.00 53.44 174 ASN A CA 1
ATOM 1415 C C . ASN A 1 174 ? -32.037 -26.481 51.092 1.00 53.44 174 ASN A C 1
ATOM 1417 O O . ASN A 1 174 ? -31.340 -26.444 52.105 1.00 53.44 174 ASN A O 1
ATOM 1421 N N . ILE A 1 175 ? -31.513 -26.844 49.919 1.00 51.34 175 ILE A N 1
ATOM 1422 C CA . ILE A 1 175 ? -30.117 -27.246 49.737 1.00 51.34 175 ILE A CA 1
ATOM 1423 C C . ILE A 1 175 ? -29.440 -26.200 48.843 1.00 51.34 175 ILE A C 1
ATOM 1425 O O . ILE A 1 175 ? -29.825 -26.073 47.677 1.00 51.34 175 ILE A O 1
ATOM 1429 N N . PRO A 1 176 ? -28.449 -25.448 49.361 1.00 57.44 176 PRO A N 1
ATOM 1430 C CA . PRO A 1 176 ? -27.639 -24.537 48.561 1.00 57.44 176 PRO A CA 1
ATOM 1431 C C . PRO A 1 176 ? -27.067 -25.243 47.328 1.00 57.44 176 PRO A C 1
ATOM 1433 O O . PRO A 1 176 ? -26.700 -26.416 47.381 1.00 57.44 176 PRO A O 1
ATOM 1436 N N . GLU A 1 177 ? -26.974 -24.527 46.208 1.00 54.94 177 GLU A N 1
ATOM 1437 C CA . GLU A 1 177 ? -26.637 -25.102 44.897 1.00 54.94 177 GLU A CA 1
ATOM 1438 C C . GLU A 1 177 ? -25.298 -25.865 44.862 1.00 54.94 177 GLU A C 1
ATOM 1440 O O . GLU A 1 177 ? -25.121 -26.774 44.053 1.00 54.94 177 GLU A O 1
ATOM 1445 N N . ASP A 1 178 ? -24.397 -25.552 45.790 1.00 56.53 178 ASP A N 1
ATOM 1446 C CA . ASP A 1 178 ? -23.056 -26.123 45.946 1.00 56.53 178 ASP A CA 1
ATOM 1447 C C . ASP A 1 178 ? -23.064 -27.505 46.633 1.00 56.53 178 ASP A C 1
ATOM 1449 O O . ASP A 1 178 ? -22.019 -28.125 46.815 1.00 56.53 178 ASP A O 1
ATOM 1453 N N . GLN A 1 179 ? -24.237 -27.997 47.042 1.00 56.69 179 GLN A N 1
ATOM 1454 C CA . GLN A 1 179 ? -24.403 -29.257 47.776 1.00 56.69 179 GLN A CA 1
ATOM 1455 C C . GLN A 1 179 ? -25.322 -30.256 47.058 1.00 56.69 179 GLN A C 1
ATOM 1457 O O . GLN A 1 179 ? -25.760 -31.241 47.653 1.00 56.69 179 GLN A O 1
ATOM 1462 N N . ARG A 1 180 ? -25.611 -30.048 45.765 1.00 62.19 180 ARG A N 1
ATOM 1463 C CA . ARG A 1 180 ? -26.328 -31.047 44.960 1.00 62.19 180 ARG A CA 1
ATOM 1464 C C . ARG A 1 180 ? -25.440 -32.272 44.740 1.00 62.19 180 ARG A C 1
ATOM 1466 O O . ARG A 1 180 ? -24.465 -32.215 43.999 1.00 62.19 180 ARG A O 1
ATOM 1473 N N . ILE A 1 181 ? -25.799 -33.385 45.368 1.00 59.88 181 ILE A N 1
ATOM 1474 C CA . ILE A 1 181 ? -25.185 -34.694 45.133 1.00 59.88 181 ILE A CA 1
ATOM 1475 C C . ILE A 1 181 ? -26.020 -35.390 44.052 1.00 59.88 181 ILE A C 1
ATOM 1477 O O . ILE A 1 181 ? -27.161 -35.766 44.308 1.00 59.88 181 ILE A O 1
ATOM 1481 N N . ILE A 1 182 ? -25.481 -35.512 42.835 1.00 56.66 182 ILE A N 1
ATOM 1482 C CA . ILE A 1 182 ? -26.151 -36.229 41.730 1.00 56.66 182 ILE A CA 1
ATOM 1483 C C . ILE A 1 182 ? -25.950 -37.751 41.875 1.00 56.66 182 ILE A C 1
ATOM 1485 O O . ILE A 1 182 ? -26.852 -38.517 41.551 1.00 56.66 182 ILE A O 1
ATOM 1489 N N . ASP A 1 183 ? -24.809 -38.188 42.426 1.00 58.66 183 ASP A N 1
ATOM 1490 C CA . ASP A 1 183 ? -24.497 -39.594 42.727 1.00 58.66 183 ASP A CA 1
ATOM 1491 C C . ASP A 1 183 ? -23.911 -39.709 44.147 1.00 58.66 183 ASP A C 1
ATOM 1493 O O . ASP A 1 183 ? -22.914 -39.061 44.479 1.00 58.66 183 ASP A O 1
ATOM 1497 N N . ALA A 1 184 ? -24.529 -40.540 44.993 1.00 58.28 184 ALA A N 1
ATOM 1498 C CA . ALA A 1 184 ? -24.169 -40.719 46.402 1.00 58.28 184 ALA A CA 1
ATOM 1499 C C . ALA A 1 184 ? -22.729 -41.219 46.618 1.00 58.28 184 ALA A C 1
ATOM 1501 O O . ALA A 1 184 ? -22.189 -41.071 47.713 1.00 58.28 184 ALA A O 1
ATOM 1502 N N . ARG A 1 185 ? -22.085 -41.781 45.586 1.00 59.53 185 ARG A N 1
ATOM 1503 C CA . ARG A 1 185 ? -20.698 -42.267 45.663 1.00 59.53 185 ARG A CA 1
ATOM 1504 C C . ARG A 1 185 ? -19.636 -41.175 45.510 1.00 59.53 185 ARG A C 1
ATOM 1506 O O . ARG A 1 185 ? -18.492 -41.417 45.879 1.00 59.53 185 ARG A O 1
ATOM 1513 N N . TYR A 1 186 ? -19.992 -39.996 44.994 1.00 61.12 186 TYR A N 1
ATOM 1514 C CA . TYR A 1 186 ? -19.013 -38.985 44.565 1.00 61.12 186 TYR A CA 1
ATOM 1515 C C . TYR A 1 186 ? -19.012 -37.678 45.378 1.00 61.12 186 TYR A C 1
ATOM 1517 O O . TYR A 1 186 ? -18.197 -36.798 45.113 1.00 61.12 186 TYR A O 1
ATOM 1525 N N . GLY A 1 187 ? -19.839 -37.574 46.422 1.00 62.34 187 GLY A N 1
ATOM 1526 C CA . GLY A 1 187 ? -19.816 -36.454 47.372 1.00 62.34 187 GLY A CA 1
ATOM 1527 C C . GLY A 1 187 ? -20.227 -35.085 46.787 1.00 62.34 187 GLY A C 1
ATOM 1528 O O . GLY A 1 187 ? -20.637 -34.993 45.630 1.00 62.34 187 GLY A O 1
ATOM 1529 N N . PRO A 1 188 ? -20.189 -34.005 47.596 1.00 66.25 188 PRO A N 1
ATOM 1530 C CA . PRO A 1 188 ? -20.625 -32.668 47.176 1.00 66.25 188 PRO A CA 1
ATOM 1531 C C . PRO A 1 188 ? -19.748 -32.053 46.068 1.00 66.25 188 PRO A C 1
ATOM 1533 O O . PRO A 1 188 ? -18.518 -32.092 46.138 1.00 66.25 188 PRO A O 1
ATOM 1536 N N . ILE A 1 189 ? -20.378 -31.437 45.062 1.00 63.03 189 ILE A N 1
ATOM 1537 C CA . ILE A 1 189 ? -19.703 -30.861 43.886 1.00 63.03 189 ILE A CA 1
ATOM 1538 C C . ILE A 1 189 ? -18.984 -29.554 44.259 1.00 63.03 189 ILE A C 1
ATOM 1540 O O . ILE A 1 189 ? -19.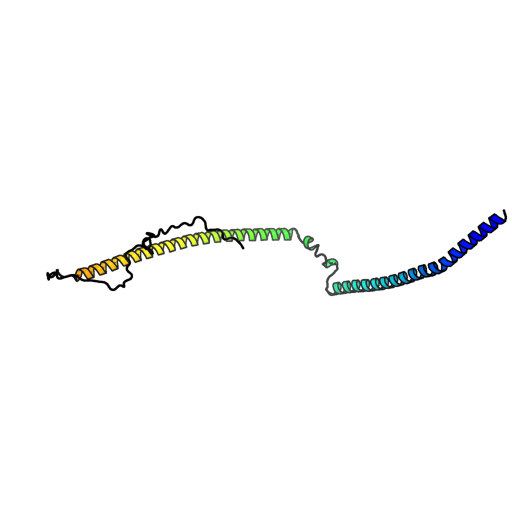614 -28.553 44.593 1.00 63.03 189 ILE A O 1
ATOM 1544 N N . ARG A 1 190 ? -17.651 -29.508 44.131 1.00 59.31 190 ARG A N 1
ATOM 1545 C CA . ARG A 1 190 ? -16.879 -28.260 44.280 1.00 59.31 190 ARG A CA 1
ATOM 1546 C C . ARG A 1 190 ? -16.930 -27.460 42.972 1.00 59.31 190 ARG A C 1
ATOM 1548 O O . ARG A 1 190 ? -16.403 -27.912 41.962 1.00 59.31 190 ARG A O 1
ATOM 1555 N N . LYS A 1 191 ? -17.496 -26.244 42.994 1.00 60.84 191 LYS A N 1
ATOM 1556 C CA . LYS A 1 191 ? -17.617 -25.332 41.827 1.00 60.84 191 LYS A CA 1
ATOM 1557 C C . LYS A 1 191 ? -16.284 -24.828 41.240 1.00 60.84 191 LYS A C 1
ATOM 1559 O O . LYS A 1 191 ? -16.281 -24.146 40.224 1.00 60.84 191 LYS A O 1
ATOM 1564 N N . THR A 1 192 ? -15.145 -25.176 41.835 1.00 59.59 192 THR A N 1
ATOM 1565 C CA . THR A 1 192 ? -13.808 -24.792 41.362 1.00 59.59 192 THR A CA 1
ATOM 1566 C C . THR A 1 192 ? -13.029 -26.012 40.872 1.00 59.59 192 THR A C 1
ATOM 1568 O O . THR A 1 192 ? -11.983 -26.358 41.423 1.00 59.59 192 THR A O 1
ATOM 1571 N N . ALA A 1 193 ? -13.529 -26.691 39.843 1.00 53.91 193 ALA A N 1
ATOM 1572 C CA . ALA A 1 193 ? -12.689 -27.574 39.042 1.00 53.91 193 ALA A CA 1
ATOM 1573 C C . ALA A 1 193 ? -11.912 -26.708 38.036 1.00 53.91 193 ALA A C 1
ATOM 1575 O O . ALA A 1 193 ? -12.305 -26.554 36.884 1.00 53.91 193 ALA A O 1
ATOM 1576 N N . ALA A 1 194 ? -10.831 -26.073 38.493 1.00 55.09 194 ALA A N 1
ATOM 1577 C CA . ALA A 1 194 ? -9.890 -25.420 37.591 1.00 55.09 194 ALA A CA 1
ATOM 1578 C C . ALA A 1 194 ? -9.109 -26.510 36.839 1.00 55.09 194 ALA A C 1
ATOM 1580 O O . ALA A 1 194 ? -8.175 -27.101 37.383 1.00 55.09 194 ALA A O 1
ATOM 1581 N N . VAL A 1 195 ? -9.507 -26.798 35.599 1.00 56.56 195 VAL A N 1
ATOM 1582 C CA . VAL A 1 195 ? -8.725 -27.637 34.684 1.00 56.56 195 VAL A CA 1
ATOM 1583 C C . VAL A 1 195 ? -7.502 -26.824 34.270 1.00 56.56 195 VAL A C 1
ATOM 1585 O O . VAL A 1 195 ? -7.612 -25.882 33.493 1.00 56.56 195 VAL A O 1
ATOM 1588 N N . LYS A 1 196 ? -6.335 -27.131 34.847 1.00 61.41 196 LYS A N 1
ATOM 1589 C CA . LYS A 1 196 ? -5.102 -26.373 34.577 1.00 61.41 196 LYS A CA 1
ATOM 1590 C C . LYS A 1 196 ? -4.488 -26.659 33.202 1.00 61.41 196 LYS A C 1
ATOM 1592 O O . LYS A 1 196 ? -3.669 -25.861 32.770 1.00 61.41 196 LYS A O 1
ATOM 1597 N N . VAL A 1 197 ? -4.871 -27.740 32.517 1.00 67.19 197 VAL A N 1
ATOM 1598 C CA . VAL A 1 197 ? -4.398 -28.076 31.162 1.00 67.19 197 VAL A CA 1
ATOM 1599 C C . VAL A 1 197 ? -5.469 -28.909 30.450 1.00 67.19 197 VAL A C 1
ATOM 1601 O O . VAL A 1 197 ? -5.928 -29.908 31.004 1.00 67.19 197 VAL A O 1
ATOM 1604 N N . LEU A 1 198 ? -5.881 -28.498 29.247 1.00 67.75 198 LEU A N 1
ATOM 1605 C CA . LEU A 1 198 ? -6.715 -29.318 28.359 1.00 67.75 198 LEU A CA 1
ATOM 1606 C C . LEU A 1 198 ? -5.821 -30.320 27.600 1.00 67.75 198 LEU A C 1
ATOM 1608 O O . LEU A 1 198 ? -4.710 -29.942 27.225 1.00 67.75 198 LEU A O 1
ATOM 1612 N N . PRO A 1 199 ? -6.265 -31.567 27.355 1.00 71.25 199 PRO A N 1
ATOM 1613 C CA . PRO A 1 199 ? -5.512 -32.526 26.544 1.00 71.25 199 PRO A CA 1
ATOM 1614 C C . PRO A 1 199 ? -5.293 -31.997 25.120 1.00 71.25 199 PRO A C 1
ATOM 1616 O O . PRO A 1 199 ? -6.215 -31.425 24.534 1.00 71.25 199 PRO A O 1
ATOM 1619 N N . SER A 1 200 ? -4.095 -32.189 24.557 1.00 68.81 200 SER A N 1
ATOM 1620 C CA . SER A 1 200 ? -3.842 -31.860 23.151 1.00 68.81 200 SER A CA 1
ATOM 1621 C C . SER A 1 200 ? -4.627 -32.809 22.253 1.00 68.81 200 SER A C 1
ATOM 1623 O O . SER A 1 200 ? -4.618 -34.020 22.464 1.00 68.81 200 SER A O 1
ATOM 1625 N N . LEU A 1 201 ? -5.302 -32.250 21.254 1.00 73.94 201 LEU A N 1
ATOM 1626 C CA . LEU A 1 201 ? -5.885 -33.034 20.176 1.00 73.94 201 LEU A CA 1
ATOM 1627 C C . LEU A 1 201 ? -4.769 -33.333 19.176 1.00 73.94 201 LEU A C 1
ATOM 1629 O O . LEU A 1 201 ? -4.142 -32.401 18.672 1.00 73.94 201 LEU A O 1
ATOM 1633 N N . ASP A 1 202 ? -4.507 -34.614 18.929 1.00 61.38 202 ASP A N 1
ATOM 1634 C CA . ASP A 1 202 ? -3.598 -35.034 17.869 1.00 61.38 202 ASP A CA 1
ATOM 1635 C C . ASP A 1 202 ? -4.185 -34.609 16.517 1.00 61.38 202 ASP A C 1
ATOM 1637 O O . ASP A 1 202 ? -5.317 -34.958 16.167 1.00 61.38 202 ASP A O 1
ATOM 1641 N N . SER A 1 203 ? -3.421 -33.805 15.780 1.00 57.03 203 SER A N 1
ATOM 1642 C CA . SER A 1 203 ? -3.746 -33.388 14.420 1.00 57.03 203 SER A CA 1
ATOM 1643 C C . SER A 1 203 ? -3.545 -34.575 13.476 1.00 57.03 203 SER A C 1
ATOM 1645 O O . SER A 1 203 ? -2.405 -34.970 13.234 1.00 57.03 203 SER A O 1
ATOM 1647 N N . ASN A 1 204 ? -4.641 -35.129 12.956 1.00 46.53 204 ASN A N 1
ATOM 1648 C CA . ASN A 1 204 ? -4.624 -35.942 11.735 1.00 46.53 204 ASN A CA 1
ATOM 1649 C C . ASN A 1 204 ? -4.623 -35.040 10.501 1.00 46.53 204 ASN A C 1
ATOM 1651 O O . ASN A 1 204 ? -5.380 -34.040 10.517 1.00 46.53 204 ASN A O 1
#

Organism: Biomphalaria glabrata (NCBI:txid6526)

Sequence (204 aa):
MLDQSSAELRATIEDLEKHYDTIDNEGNEWKTRFETQTEMNQQLEKQILMLQEKVEEAKRNLKEAGKSPRDNRAFDDLADASPHMVKTLERERNSLFNQLRDLEWRLDQESKAYHKANDERKQYVLEINATKSTIGDLRSKQRQLMLASQEGPPKITPRVGDNNPKTYRDGGGNIPEDQRIIDARYGPIRKTAAVKVLPSLDSN

Radius of gyration: 57.57 Å; chains: 1; bounding box: 121×69×144 Å

Foldseek 3Di:
DVVVVVVVVVVVVVVVVVVVVVVVVVVVVVVVVVVVVVVVVVVVVVVVVVVVVVVVVVCVVCVVVVHDPVNVVPVCVVVPVPVVVVVVVVVVVVVVVVVVVVVVVVVVVVVVVVVVVVVVVVVVVVVVVVVVVVVVVVVVVVVVVVVVVPDDDDDDDDDDDDDDDDDDDDPDPPDPPQFDDPDPVPGTHDPPPPPVDDDDDDDD

pLDDT: mean 77.75, std 20.19, range [36.22, 98.69]

InterPro domains:
  IPR028022 Protein of unknown function DUF4600 [PF15372] (26-146)
  IPR028022 Protein of unknown function DUF4600 [PTHR28671] (1-202)